Protein AF-A0A2J0MW39-F1 (afdb_monomer)

Nearest PDB structures (foldseek):
  8rja-assembly2_I  TM=2.236E-01  e=2.649E+00  Candidatus Methanoperedenaceae archaeon GB50
  6s6y-assembly2_O  TM=2.923E-01  e=9.385E+00  Methylorubrum extorquens PA1
  6n2b-assembly1_A  TM=2.398E-01  e=8.903E+00  Caldicellulosiruptor acetigenus I77R1B

Foldseek 3Di:
DDLAFDFPVVCQCVQVFHAEAEDEEEEECCPVQNQEHAQQLHEYEYAEEYEPPDEHEQFFADVVTFQFAEYEHAYEYHYAEAYYYDPDDDPDDLRRGHAYEYHYAWEYEAEQQYAEYEYEYEYVDDDADPVRDTHYENDEPPDQVRRAAHEYAAYGHTPDHHPDYDYFCADPVRDGPDPDDSYDHHHHCSCQSNNRGRCVSSNVNPPPPDPDDD

Sequence (214 aa):
RGTLGWVDKAGLLAGRYGEVNVFTGNSKSKTTLGQSFSLSGEVFHFTGNLEIDKAISLKKGTAGSKGSGTIIIDGDLFIDNNITYDGAVITGSVDQLASVAWLVKGTIYIDPSVSEVVGLFYSEDDTTDGDGKYGIRTGTTGDLETDVQLIVNGMFIAKKIYLERVWIDVDQFGEVQSDEPAEKIFFDGRAIANPPPGLSDISKGLPVMREIRP

Mean predicted aligned error: 6.22 Å

Structure (mmCIF, N/CA/C/O backbone):
data_AF-A0A2J0MW39-F1
#
_entry.id   AF-A0A2J0MW39-F1
#
loop_
_atom_site.group_PDB
_atom_site.id
_atom_site.type_symbol
_atom_site.label_atom_id
_atom_site.label_alt_id
_atom_site.label_comp_id
_atom_site.label_asym_id
_atom_site.label_entity_id
_atom_site.label_seq_id
_atom_site.pdbx_PDB_ins_code
_atom_site.Cartn_x
_atom_site.Cartn_y
_atom_site.Cartn_z
_atom_site.occupancy
_atom_site.B_iso_or_equiv
_atom_site.auth_seq_id
_atom_site.auth_comp_id
_atom_site.auth_asym_id
_atom_site.auth_atom_id
_atom_site.pdbx_PDB_model_num
ATOM 1 N N . ARG A 1 1 ? 4.121 -21.947 19.168 1.00 39.94 1 ARG A N 1
ATOM 2 C CA . ARG A 1 1 ? 3.121 -20.913 18.807 1.00 39.94 1 ARG A CA 1
ATOM 3 C C . ARG A 1 1 ? 3.846 -19.578 18.888 1.00 39.94 1 ARG A C 1
ATOM 5 O O . ARG A 1 1 ? 4.193 -19.186 19.992 1.00 39.94 1 ARG A O 1
ATOM 12 N N . GLY A 1 2 ? 4.243 -19.02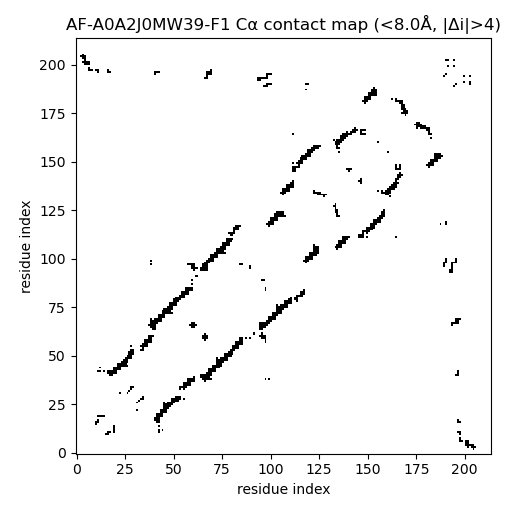4 17.741 1.00 39.84 2 GLY A N 1
ATOM 13 C CA . GLY A 1 2 ? 5.136 -17.863 17.669 1.00 39.84 2 GLY A CA 1
ATOM 14 C C . GLY A 1 2 ? 4.438 -16.580 18.110 1.00 39.84 2 GLY A C 1
ATOM 15 O O . GLY A 1 2 ? 3.291 -16.348 17.749 1.00 39.84 2 GLY A O 1
ATOM 16 N N . THR A 1 3 ? 5.140 -15.785 18.908 1.00 46.59 3 THR A N 1
ATOM 17 C CA . THR A 1 3 ? 4.767 -14.496 19.513 1.00 46.59 3 THR A CA 1
ATOM 18 C C . THR A 1 3 ? 4.752 -13.339 18.505 1.00 46.59 3 THR A C 1
ATOM 20 O O . THR A 1 3 ? 5.271 -12.264 18.784 1.00 46.59 3 THR A O 1
ATOM 23 N N . LEU A 1 4 ? 4.191 -13.558 17.318 1.00 51.09 4 LEU A N 1
ATOM 24 C CA . LEU A 1 4 ? 3.918 -12.491 16.356 1.00 51.09 4 LEU A CA 1
ATOM 25 C C . LEU A 1 4 ? 2.436 -12.130 16.480 1.00 51.09 4 LEU A C 1
ATOM 27 O O . LEU A 1 4 ? 1.593 -13.025 16.564 1.00 51.09 4 LEU A O 1
ATOM 31 N N . GLY A 1 5 ? 2.135 -10.833 16.583 1.00 59.88 5 GLY A N 1
ATOM 32 C CA . GLY A 1 5 ? 0.767 -10.334 16.724 1.00 59.88 5 GLY A CA 1
ATOM 33 C C . GLY A 1 5 ? -0.144 -10.912 15.639 1.00 59.88 5 GLY A C 1
ATOM 34 O O . GLY A 1 5 ? 0.242 -11.007 14.476 1.00 59.88 5 GLY A O 1
ATOM 35 N N . TRP A 1 6 ? -1.339 -11.339 16.035 1.00 69.25 6 TRP A N 1
ATOM 36 C CA . TRP A 1 6 ? -2.383 -11.782 15.113 1.00 69.25 6 TRP A CA 1
ATOM 37 C C . TRP A 1 6 ? -3.095 -10.540 14.559 1.00 69.25 6 TRP A C 1
ATOM 39 O O . TRP A 1 6 ? -3.199 -9.534 15.263 1.00 69.25 6 TRP A O 1
ATOM 49 N N . VAL A 1 7 ? -3.666 -10.625 13.355 1.00 79.69 7 VAL A N 1
ATOM 50 C CA . VAL A 1 7 ? -4.658 -9.652 12.860 1.00 79.69 7 VAL A CA 1
ATOM 51 C C . VAL A 1 7 ? -6.043 -10.306 12.885 1.00 79.69 7 VAL A C 1
ATOM 53 O O . VAL A 1 7 ? -6.242 -11.347 12.259 1.00 79.69 7 VAL A O 1
ATOM 56 N N . ASP A 1 8 ? -7.012 -9.718 13.606 1.00 83.81 8 ASP A N 1
ATOM 57 C CA . ASP A 1 8 ? -8.397 -10.227 13.657 1.00 83.81 8 ASP A CA 1
ATOM 58 C C . ASP A 1 8 ? -9.166 -9.782 12.409 1.00 83.81 8 ASP A C 1
ATOM 60 O O . ASP A 1 8 ? -10.030 -8.908 12.474 1.00 83.81 8 ASP A O 1
ATOM 64 N N . LYS A 1 9 ? -8.839 -10.361 11.247 1.00 84.81 9 LYS A N 1
ATOM 65 C CA . LYS A 1 9 ? -9.496 -10.025 9.971 1.00 84.81 9 LYS A CA 1
ATOM 66 C C . LYS A 1 9 ? -11.013 -10.227 10.041 1.00 84.81 9 LYS A C 1
ATOM 68 O O . LYS A 1 9 ? -11.766 -9.389 9.557 1.00 84.81 9 LYS A O 1
ATOM 73 N N . ALA A 1 10 ? -11.475 -11.290 10.702 1.00 86.25 10 ALA A N 1
ATOM 74 C CA . ALA A 1 10 ? -12.903 -11.533 10.900 1.00 86.25 10 ALA A CA 1
ATOM 75 C C . ALA A 1 10 ? -13.554 -10.434 11.758 1.00 86.25 10 ALA A C 1
ATOM 77 O O . ALA A 1 10 ? -14.639 -9.959 11.433 1.00 86.25 10 ALA A O 1
ATOM 78 N N . GLY A 1 11 ? -12.885 -9.997 12.828 1.00 87.06 11 GLY A N 1
ATOM 79 C CA . GLY A 1 11 ? -13.335 -8.873 13.645 1.00 87.06 11 GLY A CA 1
ATOM 80 C C . GLY A 1 11 ? -13.323 -7.533 12.908 1.00 87.06 11 GLY A C 1
ATOM 81 O O . GLY A 1 11 ? -14.238 -6.736 13.109 1.00 87.06 11 GLY A O 1
ATOM 82 N N . LEU A 1 12 ? -12.339 -7.299 12.035 1.00 89.62 12 LEU A N 1
ATOM 83 C CA . LEU A 1 12 ? -12.275 -6.122 11.165 1.00 89.62 12 LEU A CA 1
ATOM 84 C C . LEU A 1 12 ? -13.479 -6.053 10.228 1.00 89.62 12 LEU A C 1
ATOM 86 O O . LEU A 1 12 ? -14.182 -5.049 10.221 1.00 89.62 12 LEU A O 1
ATOM 90 N N . LEU A 1 13 ? -13.761 -7.143 9.513 1.00 90.25 13 LEU A N 1
ATOM 91 C CA . LEU A 1 13 ? -14.900 -7.223 8.595 1.00 90.25 13 LEU A CA 1
ATOM 92 C C . LEU A 1 13 ? -16.255 -7.192 9.322 1.00 90.25 13 LEU A C 1
ATOM 94 O O . LEU A 1 13 ? -17.251 -6.760 8.755 1.00 90.25 13 LEU A O 1
ATOM 98 N N . ALA A 1 14 ? -16.297 -7.611 10.590 1.00 90.31 14 ALA A N 1
ATOM 99 C CA . ALA A 1 14 ? -17.483 -7.525 11.439 1.00 90.31 14 ALA A CA 1
ATOM 100 C C . ALA A 1 14 ? -17.662 -6.153 12.127 1.00 90.31 14 ALA A C 1
ATOM 102 O O . ALA A 1 14 ? -18.567 -6.009 12.949 1.00 90.31 14 ALA A O 1
ATOM 103 N N . GLY A 1 15 ? -16.793 -5.171 11.855 1.00 89.44 15 GLY A N 1
ATOM 104 C CA . GLY A 1 15 ? -16.889 -3.816 12.410 1.00 89.44 15 GLY A CA 1
ATOM 105 C C . GLY A 1 15 ? -16.512 -3.687 13.887 1.00 89.44 15 GLY A C 1
ATOM 106 O O . GLY A 1 15 ? -16.864 -2.709 14.542 1.00 89.44 15 GLY A O 1
ATOM 107 N N . ARG A 1 16 ? -15.771 -4.651 14.453 1.00 89.50 16 ARG A N 1
ATOM 108 C CA . ARG A 1 16 ? -15.342 -4.593 15.867 1.00 89.50 16 ARG A CA 1
ATOM 109 C C . ARG A 1 16 ? -14.339 -3.475 16.155 1.00 89.50 16 ARG A C 1
ATOM 111 O O . ARG A 1 16 ? -14.156 -3.115 17.315 1.00 89.50 16 ARG A O 1
ATOM 118 N N . TYR A 1 17 ? -13.671 -2.965 15.121 1.00 88.44 17 TYR A N 1
ATOM 119 C CA . TYR A 1 17 ? -12.567 -2.009 15.242 1.00 88.44 17 TYR A CA 1
ATOM 120 C C . TYR A 1 17 ? -12.856 -0.638 14.616 1.00 88.44 17 TYR A C 1
ATOM 122 O O . TYR A 1 17 ? -12.026 0.258 14.744 1.00 88.44 17 TYR A O 1
ATOM 130 N N . GLY A 1 18 ? -14.015 -0.467 13.978 1.00 90.50 18 GLY A N 1
ATOM 131 C CA . GLY A 1 18 ? -14.418 0.741 13.261 1.00 90.50 18 GLY A CA 1
ATOM 132 C C . GLY A 1 18 ? -15.599 0.454 12.334 1.00 90.50 18 GLY A C 1
ATOM 133 O O . GLY A 1 18 ? -15.942 -0.710 12.114 1.00 90.50 18 GLY A O 1
ATOM 134 N N . GLU A 1 19 ? -16.220 1.505 11.803 1.00 94.38 19 GLU A N 1
ATOM 135 C CA . GLU A 1 19 ? -17.221 1.369 10.739 1.00 94.38 19 GLU A CA 1
ATOM 136 C C . GLU A 1 19 ? -16.578 0.760 9.485 1.00 94.38 19 GLU A C 1
ATOM 138 O O . GLU A 1 19 ? -15.415 1.043 9.187 1.00 94.38 19 GLU A O 1
ATOM 143 N N . VAL A 1 20 ? -17.312 -0.113 8.786 1.00 96.62 20 VAL A N 1
ATOM 144 C CA . VAL A 1 20 ? -16.811 -0.831 7.606 1.00 96.62 20 VAL A CA 1
ATOM 145 C C . VAL A 1 20 ? -17.503 -0.308 6.353 1.00 96.62 20 VAL A C 1
ATOM 147 O O . VAL A 1 20 ? -18.685 -0.566 6.134 1.00 96.62 20 VAL A O 1
ATOM 150 N N . ASN A 1 21 ? -16.743 0.371 5.501 1.00 96.50 21 ASN A N 1
ATOM 151 C CA . ASN A 1 21 ? -17.179 0.821 4.185 1.00 96.50 21 ASN A CA 1
ATOM 152 C C . ASN A 1 21 ? -16.838 -0.246 3.141 1.00 96.50 21 ASN A C 1
ATOM 154 O O . ASN A 1 21 ? -15.661 -0.507 2.894 1.00 96.50 21 ASN A O 1
ATOM 158 N N . VAL A 1 22 ? -17.849 -0.864 2.525 1.00 97.00 22 VAL A N 1
ATOM 159 C CA . VAL A 1 22 ? -17.649 -1.966 1.568 1.00 97.00 22 VAL A CA 1
ATOM 160 C C . VAL A 1 22 ? -17.797 -1.483 0.125 1.00 97.00 22 VAL A C 1
ATOM 162 O O . VAL A 1 22 ? -18.829 -0.934 -0.257 1.00 97.00 22 VAL A O 1
ATOM 165 N N . PHE A 1 23 ? -16.794 -1.774 -0.701 1.00 97.12 23 PHE A N 1
ATOM 166 C CA . PHE A 1 23 ? -16.768 -1.520 -2.139 1.00 97.12 23 PHE A CA 1
ATOM 167 C C . PHE A 1 23 ? -16.783 -2.853 -2.896 1.00 97.12 23 PHE A C 1
ATOM 169 O O . PHE A 1 23 ? -15.947 -3.741 -2.686 1.00 97.12 23 PHE A O 1
ATOM 176 N N . THR A 1 24 ? -17.783 -3.020 -3.764 1.00 96.56 24 THR A N 1
ATOM 177 C CA . THR A 1 24 ? -18.019 -4.292 -4.458 1.00 96.56 24 THR A CA 1
ATOM 178 C C . THR A 1 24 ? -17.322 -4.335 -5.815 1.00 96.56 24 THR A C 1
ATOM 180 O O . THR A 1 24 ? -17.506 -3.431 -6.626 1.00 96.56 24 THR A O 1
ATOM 183 N N . GLY A 1 25 ? -16.584 -5.414 -6.082 1.00 96.31 25 GLY A N 1
ATOM 184 C CA . GLY A 1 25 ? -15.864 -5.618 -7.339 1.00 96.31 25 GLY A CA 1
ATOM 185 C C . GLY A 1 25 ? -14.582 -4.789 -7.457 1.00 96.31 25 GLY A C 1
ATOM 186 O O . GLY A 1 25 ? -14.065 -4.255 -6.474 1.00 96.31 25 GLY A O 1
ATOM 187 N N . ASN A 1 26 ? -14.058 -4.708 -8.682 1.00 97.31 26 ASN A N 1
ATOM 188 C CA . ASN A 1 26 ? -12.838 -3.956 -8.968 1.00 97.31 26 ASN A CA 1
ATOM 189 C C . ASN A 1 26 ? -13.094 -2.453 -8.849 1.00 97.31 26 ASN A C 1
ATOM 191 O O . ASN A 1 26 ? -14.081 -1.938 -9.374 1.00 97.31 26 ASN A O 1
ATOM 195 N N . SER A 1 27 ? -12.188 -1.760 -8.170 1.00 97.38 27 SER A N 1
ATOM 196 C CA . SER A 1 27 ? -12.334 -0.357 -7.798 1.00 97.38 27 SER A CA 1
ATOM 197 C C . SER A 1 27 ? -11.127 0.468 -8.228 1.00 97.38 27 SER A C 1
ATOM 199 O O . SER A 1 27 ? -9.998 -0.014 -8.229 1.00 97.38 27 SER A O 1
ATOM 201 N N . LYS A 1 28 ? -11.375 1.740 -8.541 1.00 97.19 28 LYS A N 1
ATOM 202 C CA . LYS A 1 28 ? -10.348 2.744 -8.837 1.00 97.19 28 LYS A CA 1
ATOM 203 C C . LYS A 1 28 ? -10.404 3.859 -7.806 1.00 97.19 28 LYS A C 1
ATOM 205 O O . LYS A 1 28 ? -11.489 4.413 -7.571 1.00 97.19 28 LYS A O 1
ATOM 210 N N . SER A 1 29 ? -9.262 4.207 -7.219 1.00 94.88 29 SER A N 1
ATOM 211 C CA . SER A 1 29 ? -9.173 5.166 -6.118 1.00 94.88 29 SER A CA 1
ATOM 212 C C . SER A 1 29 ? -9.778 6.519 -6.466 1.00 94.88 29 SER A C 1
ATOM 214 O O . SER A 1 29 ? -10.472 7.101 -5.636 1.00 94.88 29 SER A O 1
ATOM 216 N N . LYS A 1 30 ? -9.625 6.994 -7.707 1.00 93.88 30 LYS A N 1
AT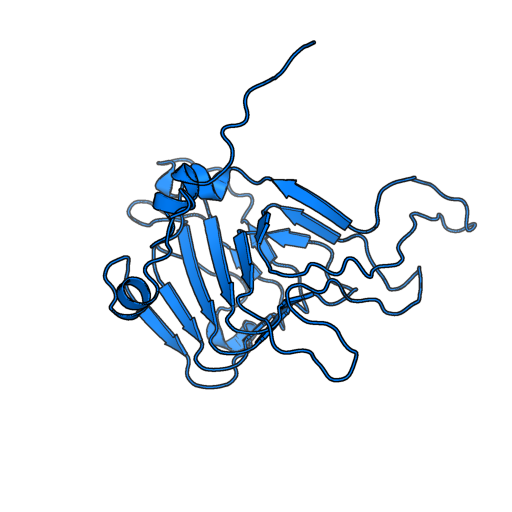OM 217 C CA . LYS A 1 30 ? -10.213 8.253 -8.177 1.00 93.88 30 LYS A CA 1
ATOM 218 C C . LYS A 1 30 ? -11.724 8.319 -7.963 1.00 93.88 30 LYS A C 1
ATOM 220 O O . LYS A 1 30 ? -12.249 9.392 -7.670 1.00 93.88 30 LYS A O 1
ATOM 225 N N . THR A 1 31 ? -12.413 7.195 -8.146 1.00 92.88 31 THR A N 1
ATOM 226 C CA . THR A 1 31 ? -13.877 7.109 -8.044 1.00 92.88 31 THR A CA 1
ATOM 227 C C . THR A 1 31 ? -14.370 6.733 -6.653 1.00 92.88 31 THR A C 1
ATOM 229 O O . THR A 1 31 ? -15.459 7.158 -6.280 1.00 92.88 31 THR A O 1
ATOM 232 N N . THR A 1 32 ? -13.593 5.963 -5.889 1.00 92.88 32 THR A N 1
ATOM 233 C CA . THR A 1 32 ? -14.022 5.424 -4.589 1.00 92.88 32 THR A CA 1
ATOM 234 C C . THR A 1 32 ? -13.470 6.197 -3.395 1.00 92.88 32 THR A C 1
ATOM 236 O O . THR A 1 32 ? -14.202 6.436 -2.442 1.00 92.88 32 THR A O 1
ATOM 239 N N . LEU A 1 33 ? -12.200 6.607 -3.446 1.00 92.12 33 LEU A N 1
ATOM 240 C CA . LEU A 1 33 ? -11.482 7.265 -2.345 1.00 92.12 33 LEU A CA 1
ATOM 241 C C . LEU A 1 33 ? -11.283 8.772 -2.583 1.00 92.12 33 LEU A C 1
ATOM 243 O O . LEU A 1 33 ? -11.234 9.560 -1.639 1.00 92.12 33 LEU A O 1
ATOM 247 N N . GLY A 1 34 ? -11.177 9.183 -3.850 1.00 91.38 34 GLY A N 1
ATOM 248 C CA . GLY A 1 34 ? -10.841 10.545 -4.255 1.00 91.38 34 GLY A CA 1
ATOM 249 C C . GLY A 1 34 ? -9.364 10.905 -4.034 1.00 91.38 34 GLY A C 1
ATOM 250 O O . GLY A 1 34 ? -8.542 10.090 -3.634 1.00 91.38 34 GLY A O 1
ATOM 251 N N . GLN A 1 35 ? -9.012 12.165 -4.317 1.00 88.06 35 GLN A N 1
ATOM 252 C CA . GLN A 1 35 ? -7.630 12.675 -4.192 1.00 88.06 35 GLN A CA 1
ATOM 253 C C . GLN A 1 35 ? -7.248 13.069 -2.756 1.00 88.06 35 GLN A C 1
ATOM 255 O O . GLN A 1 35 ? -6.073 13.176 -2.419 1.00 88.06 35 GLN A O 1
ATOM 260 N N . SER A 1 36 ? -8.240 13.358 -1.915 1.00 88.88 36 SER A N 1
ATOM 261 C CA . SER A 1 36 ? -8.065 13.741 -0.514 1.00 88.88 36 SER A CA 1
ATOM 262 C C . SER A 1 36 ? -8.956 12.851 0.323 1.00 88.88 36 SER A C 1
ATOM 264 O O . SER A 1 36 ? -10.172 13.023 0.319 1.00 88.88 36 SER A O 1
ATOM 266 N N . PHE A 1 37 ? -8.337 11.896 1.004 1.00 91.19 37 PHE A N 1
ATOM 267 C CA . PHE A 1 37 ? -9.045 10.790 1.622 1.00 91.19 37 PHE A CA 1
ATOM 268 C C . PHE A 1 37 ? -8.867 10.823 3.140 1.00 91.19 37 PHE A C 1
ATOM 270 O O . PHE A 1 37 ? -7.741 10.870 3.638 1.00 91.19 37 PHE A O 1
ATOM 277 N N . SER A 1 38 ? -9.981 10.845 3.873 1.00 92.94 38 SER A N 1
ATOM 278 C CA . SER A 1 38 ? -9.984 10.777 5.336 1.00 92.94 38 SER A CA 1
ATOM 279 C C . SER A 1 38 ? -10.210 9.343 5.777 1.00 92.94 38 SER A C 1
ATOM 281 O O . SER A 1 38 ? -11.152 8.702 5.325 1.00 92.94 38 SER A O 1
ATOM 283 N N . LEU A 1 39 ? -9.358 8.870 6.681 1.00 94.12 39 LEU A N 1
ATOM 284 C CA . LEU A 1 39 ? -9.412 7.505 7.195 1.00 94.12 39 LEU A CA 1
ATOM 285 C C . LEU A 1 39 ? -10.371 7.356 8.382 1.00 94.12 39 LEU A C 1
ATOM 287 O O . LEU A 1 39 ? -10.958 6.297 8.554 1.00 94.12 39 LEU A O 1
ATOM 291 N N . SER A 1 40 ? -10.523 8.405 9.197 1.00 93.75 40 SER A N 1
ATOM 292 C CA . SER A 1 40 ? -11.548 8.543 10.249 1.00 93.75 40 SER A CA 1
ATOM 293 C C . SER A 1 40 ? -11.644 7.411 11.292 1.00 93.75 40 SER A C 1
ATOM 295 O O . SER A 1 40 ? -12.591 7.366 12.072 1.00 93.75 40 SER A O 1
ATOM 297 N N . GLY A 1 41 ? -10.653 6.524 11.393 1.00 93.19 41 GLY A N 1
ATOM 298 C CA . GLY A 1 41 ? -10.705 5.328 12.242 1.00 93.19 41 GLY A CA 1
ATOM 299 C C . GLY A 1 41 ? -11.521 4.182 11.644 1.00 93.19 41 GLY A C 1
ATOM 300 O O . GLY A 1 41 ? -11.887 3.263 12.375 1.00 93.19 41 GLY A O 1
ATOM 301 N N . GLU A 1 42 ? -11.827 4.245 10.352 1.00 95.56 42 GLU A N 1
ATOM 302 C CA . GLU A 1 42 ? -12.701 3.316 9.643 1.00 95.56 42 GLU A CA 1
ATOM 303 C C . GLU A 1 42 ? -11.915 2.181 8.975 1.00 95.56 42 GLU A C 1
ATOM 305 O O . GLU A 1 42 ? -10.680 2.195 8.857 1.00 95.56 42 GLU A O 1
ATOM 310 N N . VAL A 1 43 ? -12.667 1.172 8.541 1.00 96.94 43 VAL A N 1
ATOM 311 C CA . VAL A 1 43 ? -12.191 0.051 7.739 1.00 96.94 43 VAL A CA 1
ATOM 312 C C . VAL A 1 43 ? -12.800 0.165 6.344 1.00 96.94 43 VAL A C 1
ATOM 314 O O . VAL A 1 43 ? -14.015 0.221 6.196 1.00 96.94 43 VAL A O 1
ATOM 317 N N . PHE A 1 44 ? -11.972 0.168 5.305 1.00 97.75 44 PHE A N 1
ATOM 318 C CA . PHE A 1 44 ? -12.420 0.210 3.912 1.00 97.75 44 PHE A CA 1
ATOM 319 C C . PHE A 1 44 ? -12.162 -1.150 3.280 1.00 97.75 44 PHE A C 1
ATOM 321 O O . PHE A 1 44 ? -11.014 -1.564 3.155 1.00 97.75 44 PHE A O 1
ATOM 328 N N . HIS A 1 45 ? -13.218 -1.866 2.910 1.00 98.06 45 HIS A N 1
ATOM 329 C CA . HIS A 1 45 ? -13.136 -3.227 2.390 1.00 98.06 45 HIS A CA 1
ATOM 330 C C . HIS A 1 45 ? -13.476 -3.267 0.902 1.00 98.06 45 HIS A C 1
ATOM 332 O O . HIS A 1 45 ? -14.607 -3.015 0.500 1.00 98.06 45 HIS A O 1
ATOM 338 N N . PHE A 1 46 ? -12.491 -3.621 0.088 1.00 98.25 46 PHE A N 1
ATOM 339 C CA . PHE A 1 46 ? -12.609 -3.855 -1.343 1.00 98.25 46 PHE A CA 1
ATOM 340 C C . PHE A 1 46 ? -12.687 -5.360 -1.600 1.00 98.25 46 PHE A C 1
ATOM 342 O O . PHE A 1 46 ? -11.756 -6.103 -1.298 1.00 98.25 46 PHE A O 1
ATOM 349 N N . THR A 1 47 ? -13.805 -5.818 -2.159 1.00 98.12 47 THR A N 1
ATOM 350 C CA . THR A 1 47 ? -14.037 -7.256 -2.430 1.00 98.12 47 THR A CA 1
ATOM 351 C C . THR A 1 47 ? -13.368 -7.761 -3.714 1.00 98.12 47 THR A C 1
ATOM 353 O O . THR A 1 47 ? -13.338 -8.965 -3.957 1.00 98.12 47 THR A O 1
ATOM 356 N N . GLY A 1 48 ? -12.857 -6.852 -4.548 1.00 97.94 48 GLY A N 1
ATOM 357 C CA . GLY A 1 48 ? -12.061 -7.152 -5.738 1.00 97.94 48 GLY A CA 1
ATOM 358 C C . GLY A 1 48 ? -10.714 -6.437 -5.699 1.00 97.94 48 GLY A C 1
ATOM 359 O O . GLY A 1 48 ? -10.208 -6.113 -4.625 1.00 97.94 48 GLY A O 1
ATOM 360 N N . ASN A 1 49 ? -10.153 -6.169 -6.876 1.00 98.50 49 ASN A N 1
ATOM 361 C CA . ASN A 1 49 ? -8.891 -5.442 -6.996 1.00 98.50 49 ASN A CA 1
ATOM 362 C C . ASN A 1 49 ? -9.085 -3.947 -6.708 1.00 98.50 49 ASN A C 1
ATOM 364 O O . ASN A 1 49 ? -10.145 -3.384 -7.004 1.00 98.50 49 ASN A O 1
ATOM 368 N N . LEU A 1 50 ? -8.043 -3.293 -6.197 1.00 98.62 50 LEU A N 1
ATOM 369 C CA . LEU A 1 50 ? -7.982 -1.838 -6.071 1.00 98.62 50 LEU A CA 1
ATOM 370 C C . LEU A 1 50 ? -6.826 -1.288 -6.906 1.00 98.62 50 LEU A C 1
ATOM 372 O O . LEU A 1 50 ? -5.690 -1.717 -6.749 1.00 98.62 50 LEU A O 1
ATOM 376 N N . GLU A 1 51 ? -7.117 -0.301 -7.745 1.00 98.62 51 GLU A N 1
ATOM 377 C CA . GLU A 1 51 ? -6.124 0.458 -8.506 1.00 98.62 51 GLU A CA 1
ATOM 378 C C . GLU A 1 51 ? -6.040 1.892 -7.968 1.00 98.62 51 GLU A C 1
ATOM 380 O O . GLU A 1 51 ? -7.053 2.592 -7.862 1.00 98.62 51 GLU A O 1
ATOM 385 N N . ILE A 1 52 ? -4.836 2.344 -7.625 1.00 98.38 52 ILE A N 1
ATOM 386 C CA . ILE A 1 52 ? -4.529 3.725 -7.251 1.00 98.38 52 ILE A CA 1
ATOM 387 C C . ILE A 1 52 ? -4.239 4.511 -8.537 1.00 98.38 52 ILE A C 1
ATOM 389 O O . ILE A 1 52 ? -3.109 4.886 -8.836 1.00 98.38 52 ILE A O 1
ATOM 393 N N . ASP A 1 53 ? -5.297 4.764 -9.307 1.00 97.75 53 ASP A N 1
ATOM 394 C CA . ASP A 1 53 ? -5.263 5.414 -10.629 1.00 97.75 53 ASP A CA 1
ATOM 395 C C . ASP A 1 53 ? -5.139 6.948 -10.559 1.00 97.75 53 ASP A C 1
ATOM 397 O O . ASP A 1 53 ? -5.148 7.664 -11.568 1.00 97.75 53 ASP A O 1
ATOM 401 N N . LYS A 1 54 ? -5.060 7.481 -9.340 1.00 97.06 54 LYS A N 1
ATOM 402 C CA . LYS A 1 54 ? -4.814 8.888 -9.060 1.00 97.06 54 LYS A CA 1
ATOM 403 C C . LYS A 1 54 ? -4.094 9.034 -7.729 1.00 97.06 54 LYS A C 1
ATOM 405 O O . LYS A 1 54 ? -4.413 8.324 -6.779 1.00 97.06 54 LYS A O 1
ATOM 410 N N . ALA A 1 55 ? -3.177 10.000 -7.658 1.00 97.19 55 ALA A N 1
ATOM 411 C CA . ALA A 1 55 ? -2.461 10.312 -6.427 1.00 97.19 55 ALA A CA 1
ATOM 412 C C . ALA A 1 55 ? -3.426 10.613 -5.268 1.00 97.19 55 ALA A C 1
ATOM 414 O O . ALA A 1 55 ? -4.378 11.388 -5.429 1.00 97.19 55 ALA A O 1
ATOM 415 N N . ILE A 1 56 ? -3.156 10.010 -4.110 1.00 96.88 56 ILE A N 1
ATOM 416 C CA . ILE A 1 56 ? -3.975 10.135 -2.901 1.00 96.88 56 ILE A CA 1
ATOM 417 C C . ILE A 1 56 ? -3.168 10.841 -1.819 1.00 96.88 56 ILE A C 1
ATOM 419 O O . ILE A 1 56 ? -2.056 10.434 -1.494 1.00 96.88 56 ILE A O 1
ATOM 423 N N . SER A 1 57 ? -3.771 11.859 -1.208 1.00 96.38 57 SER A N 1
ATOM 424 C CA . SER A 1 57 ? -3.290 12.465 0.032 1.00 96.38 57 SER A CA 1
ATOM 425 C C . SER A 1 57 ? -4.181 12.030 1.198 1.00 96.38 57 SER A C 1
ATOM 427 O O . SER A 1 57 ? -5.359 12.399 1.272 1.00 96.38 57 SER A O 1
ATOM 429 N N . LEU A 1 58 ? -3.613 11.239 2.107 1.00 95.75 58 LEU A N 1
ATOM 430 C CA . LEU A 1 58 ? -4.258 10.745 3.319 1.00 95.75 58 LEU A CA 1
ATOM 431 C C . LEU A 1 58 ? -4.302 11.848 4.371 1.00 95.75 58 LEU A C 1
ATOM 433 O O . LEU A 1 58 ? -3.269 12.340 4.839 1.00 95.75 58 LEU A O 1
ATOM 437 N N . LYS A 1 59 ? -5.514 12.245 4.746 1.00 94.19 59 LYS A N 1
ATOM 438 C CA . LYS A 1 59 ? -5.744 13.351 5.668 1.00 94.19 59 LYS A CA 1
ATOM 439 C C . LYS A 1 59 ? -5.514 12.932 7.112 1.00 94.19 59 LYS A C 1
ATOM 441 O O . LYS A 1 59 ? -5.874 11.837 7.539 1.00 94.19 59 LYS A O 1
ATOM 446 N N . LYS A 1 60 ? -4.946 13.860 7.882 1.00 91.06 60 LYS A N 1
ATOM 447 C CA . LYS A 1 60 ? -4.986 13.795 9.342 1.00 91.06 60 LYS A CA 1
ATOM 448 C C . LYS A 1 60 ? -6.433 13.857 9.838 1.00 91.06 60 LYS A C 1
ATOM 450 O O . LYS A 1 60 ? -7.306 14.419 9.176 1.00 91.06 60 LYS A O 1
ATOM 455 N N . GLY A 1 61 ? -6.654 13.347 11.041 1.00 89.00 61 GLY A N 1
ATOM 456 C CA . GLY A 1 61 ? -7.897 13.544 11.769 1.00 89.00 61 GLY A CA 1
ATOM 457 C C . GLY A 1 61 ? -8.119 15.011 12.145 1.00 89.00 61 GLY A C 1
ATOM 458 O O . GLY A 1 61 ? -7.192 15.825 12.209 1.00 89.00 61 GLY A O 1
ATOM 459 N N . THR A 1 62 ? -9.373 15.350 12.410 1.00 87.38 62 THR A N 1
ATOM 460 C CA . THR A 1 62 ? -9.805 16.647 12.943 1.00 87.38 62 THR A CA 1
ATOM 461 C C . THR A 1 62 ? -10.274 16.488 14.391 1.00 87.38 62 THR A C 1
ATOM 463 O O . THR A 1 62 ? -10.164 15.412 14.982 1.00 87.38 62 THR A O 1
ATOM 466 N N . ALA A 1 63 ? -10.748 17.562 15.029 1.00 84.12 63 ALA A N 1
ATOM 467 C CA . ALA A 1 63 ? -11.279 17.472 16.388 1.00 84.12 63 ALA A CA 1
ATOM 468 C C . ALA A 1 63 ? -12.420 16.438 16.452 1.00 84.12 63 ALA A C 1
ATOM 470 O O . ALA A 1 63 ? -13.444 16.606 15.796 1.00 84.12 63 ALA A O 1
ATOM 471 N N . GLY A 1 64 ? -12.222 15.369 17.230 1.00 82.19 64 GLY A N 1
ATOM 472 C CA . GLY A 1 64 ? -13.180 14.267 17.357 1.00 82.19 64 GLY A CA 1
ATOM 473 C C . GLY A 1 64 ? -13.092 13.182 16.275 1.00 82.19 64 GLY A C 1
ATOM 474 O O . GLY A 1 64 ? -13.888 12.252 16.324 1.00 82.19 64 GLY A O 1
ATOM 475 N N . SER A 1 65 ? -12.138 13.260 15.340 1.00 89.06 65 SER A N 1
ATOM 476 C CA . SER A 1 65 ? -11.911 12.237 14.311 1.00 89.06 65 SER A CA 1
ATOM 477 C C . SER A 1 65 ? -10.487 11.700 14.365 1.00 89.06 65 SER A C 1
ATOM 479 O O . SER A 1 65 ? -9.525 12.459 14.497 1.00 89.06 65 SER A O 1
ATOM 481 N N . LYS A 1 66 ? -10.347 10.388 14.176 1.00 91.75 66 LYS A N 1
ATOM 482 C CA . LYS A 1 66 ? -9.038 9.744 14.049 1.00 91.75 66 LYS A CA 1
ATOM 483 C C . LYS A 1 66 ? -8.441 10.005 12.666 1.00 91.75 66 LYS A C 1
ATOM 485 O O . LYS A 1 66 ? -9.164 10.204 11.694 1.00 91.75 66 LYS A O 1
ATOM 490 N N . GLY A 1 67 ? -7.116 10.012 12.587 1.00 93.31 67 GLY A N 1
ATOM 491 C CA . GLY A 1 67 ? -6.357 10.012 11.335 1.00 93.31 67 GLY A CA 1
ATOM 492 C C . GLY A 1 67 ? -5.959 8.613 10.869 1.00 93.31 67 GLY A C 1
ATOM 493 O O . GLY A 1 67 ? -5.396 8.474 9.789 1.00 93.31 67 GLY A O 1
ATOM 494 N N . SER A 1 68 ? -6.210 7.574 11.665 1.00 94.69 68 SER A N 1
ATOM 495 C CA . SER A 1 68 ? -5.840 6.205 11.312 1.00 94.69 68 SER A CA 1
ATOM 496 C C . SER A 1 68 ? -6.944 5.476 10.550 1.00 94.69 68 SER A C 1
ATOM 498 O O . SER A 1 68 ? -8.109 5.833 10.676 1.00 94.69 68 SER A O 1
ATOM 500 N N . GLY A 1 69 ? -6.609 4.455 9.762 1.00 96.00 69 GLY A N 1
ATOM 501 C CA . GLY A 1 69 ? -7.596 3.605 9.087 1.00 96.00 69 GLY A CA 1
ATOM 502 C C . GLY A 1 69 ? -6.974 2.377 8.441 1.00 96.00 69 GLY A C 1
ATOM 503 O O . GLY A 1 69 ? -5.769 2.337 8.188 1.00 96.00 69 GLY A O 1
ATOM 504 N N . THR A 1 70 ? -7.805 1.372 8.186 1.00 97.06 70 THR A N 1
ATOM 505 C CA . THR A 1 70 ? -7.363 0.091 7.622 1.00 97.06 70 THR A CA 1
ATOM 506 C C . THR A 1 70 ? -8.083 -0.165 6.310 1.00 97.06 70 THR A C 1
ATOM 508 O O . THR A 1 70 ? -9.306 -0.123 6.246 1.00 97.06 70 THR A O 1
ATOM 511 N N . ILE A 1 71 ? -7.328 -0.451 5.259 1.00 97.81 71 ILE A N 1
ATOM 512 C CA . ILE A 1 71 ? -7.837 -0.785 3.934 1.00 97.81 71 ILE A CA 1
ATOM 513 C C . ILE A 1 71 ? -7.603 -2.277 3.717 1.00 97.81 71 ILE A C 1
ATOM 515 O O . ILE A 1 71 ? -6.480 -2.753 3.843 1.00 97.81 71 ILE A O 1
ATOM 519 N N . ILE A 1 72 ? -8.666 -3.019 3.425 1.00 97.88 72 ILE A N 1
ATOM 520 C CA . ILE A 1 72 ? -8.655 -4.462 3.186 1.00 97.88 72 ILE A CA 1
ATOM 521 C C . ILE A 1 72 ? -9.034 -4.701 1.733 1.00 97.88 72 ILE A C 1
ATOM 523 O O . ILE A 1 72 ? -10.053 -4.187 1.280 1.00 97.88 72 ILE A O 1
ATOM 527 N N . ILE A 1 73 ? -8.237 -5.483 1.014 1.00 98.50 73 ILE A N 1
ATOM 528 C CA . ILE A 1 73 ? -8.430 -5.771 -0.407 1.00 98.50 73 ILE A CA 1
ATOM 529 C C . ILE A 1 73 ? -8.407 -7.290 -0.581 1.00 98.50 73 ILE A C 1
ATOM 531 O O . ILE A 1 73 ? -7.412 -7.938 -0.260 1.00 98.50 73 ILE A O 1
ATOM 535 N N . ASP A 1 74 ? -9.510 -7.870 -1.054 1.00 98.06 74 ASP A N 1
ATOM 536 C CA . ASP A 1 74 ? -9.628 -9.319 -1.279 1.00 98.06 74 ASP A CA 1
ATOM 537 C C . ASP A 1 74 ? -9.004 -9.780 -2.606 1.00 98.06 74 ASP A C 1
ATOM 539 O O . ASP A 1 74 ? -8.846 -10.984 -2.816 1.00 98.06 74 ASP A O 1
ATOM 543 N N . GLY A 1 75 ? -8.651 -8.841 -3.484 1.00 97.94 75 GLY A N 1
ATOM 544 C CA . GLY A 1 75 ? -7.866 -9.072 -4.694 1.00 97.94 75 GLY A CA 1
ATOM 545 C C . GLY A 1 75 ? -6.452 -8.493 -4.606 1.00 97.94 75 GLY A C 1
ATOM 546 O O . GLY A 1 75 ? -5.845 -8.454 -3.532 1.00 97.94 75 GLY A O 1
ATOM 547 N N . ASP A 1 76 ? -5.965 -8.022 -5.750 1.00 98.56 76 ASP A N 1
ATOM 548 C CA . ASP A 1 76 ? -4.669 -7.361 -5.903 1.00 98.56 76 ASP A CA 1
ATOM 549 C C . ASP A 1 76 ? -4.768 -5.844 -5.685 1.00 98.56 76 ASP A C 1
ATOM 551 O O . ASP A 1 76 ? -5.815 -5.222 -5.912 1.00 98.56 76 ASP A O 1
ATOM 555 N N . LEU A 1 77 ? -3.650 -5.243 -5.278 1.00 98.69 77 LEU A N 1
ATOM 556 C CA . LEU A 1 77 ? -3.477 -3.795 -5.185 1.00 98.69 77 LEU A CA 1
ATOM 557 C C . LEU A 1 77 ? -2.505 -3.329 -6.271 1.00 98.69 77 LEU A C 1
ATOM 559 O O . LEU A 1 77 ? -1.346 -3.732 -6.268 1.00 98.69 77 LEU A O 1
ATOM 563 N N . PHE A 1 78 ? -2.961 -2.441 -7.148 1.00 98.62 78 PHE A N 1
ATOM 564 C CA . PHE A 1 78 ? -2.143 -1.771 -8.159 1.00 98.62 78 PHE A CA 1
ATOM 565 C C . PHE A 1 78 ? -1.918 -0.326 -7.729 1.00 98.62 78 PHE A C 1
ATOM 567 O O . PHE A 1 78 ? -2.878 0.418 -7.534 1.00 98.62 78 PHE A O 1
ATOM 574 N N . ILE A 1 79 ? -0.669 0.072 -7.518 1.00 98.62 79 ILE A N 1
ATOM 575 C CA . ILE A 1 79 ? -0.293 1.423 -7.115 1.00 98.62 79 ILE A CA 1
ATOM 576 C C . ILE A 1 79 ? 0.353 2.108 -8.311 1.00 98.62 79 ILE A C 1
ATOM 578 O O . ILE A 1 79 ? 1.558 1.996 -8.504 1.00 98.62 79 ILE A O 1
ATOM 582 N N . ASP A 1 80 ? -0.458 2.835 -9.078 1.00 98.31 80 ASP A N 1
ATOM 583 C CA . ASP A 1 80 ? -0.015 3.515 -10.305 1.00 98.31 80 ASP A CA 1
ATOM 584 C C . ASP A 1 80 ? 0.296 5.000 -10.062 1.00 98.31 80 ASP A C 1
ATOM 586 O O . ASP A 1 80 ? 0.749 5.721 -10.947 1.00 98.31 80 ASP A O 1
ATOM 590 N N . ASN A 1 81 ? -0.004 5.503 -8.862 1.00 98.31 81 ASN A N 1
ATOM 591 C CA . ASN A 1 81 ? 0.236 6.881 -8.459 1.00 98.31 81 ASN A CA 1
ATOM 592 C C . ASN A 1 81 ? 0.655 6.962 -6.989 1.00 98.31 81 ASN A C 1
ATOM 594 O O . ASN A 1 81 ? 0.310 6.105 -6.174 1.00 98.31 81 ASN A O 1
ATOM 598 N N . ASN A 1 82 ? 1.322 8.064 -6.642 1.00 98.31 82 ASN A N 1
ATOM 599 C CA . ASN A 1 82 ? 1.813 8.303 -5.289 1.00 98.31 82 ASN A CA 1
ATOM 600 C C . ASN A 1 82 ? 0.704 8.296 -4.228 1.00 98.31 82 ASN A C 1
ATOM 602 O O . ASN A 1 82 ? -0.398 8.820 -4.425 1.00 98.31 82 ASN A O 1
ATOM 606 N N . ILE A 1 83 ? 1.057 7.782 -3.055 1.00 98.25 83 ILE A N 1
ATOM 607 C CA . ILE A 1 83 ? 0.232 7.814 -1.849 1.00 98.25 83 ILE A CA 1
ATOM 608 C C . ILE A 1 83 ? 1.028 8.576 -0.801 1.00 98.25 83 ILE A C 1
ATOM 610 O O . ILE A 1 83 ? 2.115 8.141 -0.441 1.00 98.25 83 ILE A O 1
ATOM 614 N N . THR A 1 84 ? 0.495 9.685 -0.295 1.00 97.44 84 THR A N 1
ATOM 615 C CA . THR A 1 84 ? 1.200 10.550 0.662 1.00 97.44 84 THR A CA 1
ATOM 616 C C . THR A 1 84 ? 0.360 10.827 1.898 1.00 97.44 84 THR A C 1
ATOM 618 O O . THR A 1 84 ? -0.871 10.790 1.858 1.00 97.44 84 THR A O 1
ATOM 621 N N . TYR A 1 85 ? 1.011 11.130 3.022 1.00 94.94 85 TYR A N 1
ATOM 622 C CA . TYR A 1 85 ? 0.327 11.748 4.155 1.00 94.94 85 TYR A CA 1
ATOM 623 C C . TYR A 1 85 ? 0.239 13.255 3.935 1.00 94.94 85 TYR A C 1
ATOM 625 O O . TYR A 1 85 ? 1.187 13.880 3.465 1.00 94.94 85 TYR A O 1
ATOM 633 N N . ASP A 1 86 ? -0.881 13.861 4.319 1.00 89.69 86 ASP A N 1
ATOM 634 C CA . ASP A 1 86 ? -0.978 15.317 4.375 1.00 89.69 86 ASP A CA 1
ATOM 635 C C . ASP A 1 86 ? 0.076 15.878 5.351 1.00 89.69 86 ASP A C 1
ATOM 637 O O . ASP A 1 86 ? 0.174 15.440 6.502 1.00 89.69 86 ASP A O 1
ATOM 641 N N . GLY A 1 87 ? 0.870 16.847 4.887 1.00 80.88 87 GLY A N 1
ATOM 642 C CA . GLY A 1 87 ? 1.943 17.493 5.649 1.00 80.88 87 GLY A CA 1
ATOM 643 C C . GLY A 1 87 ? 1.457 18.494 6.704 1.00 80.88 87 GLY A C 1
ATOM 644 O O . GLY A 1 87 ? 2.271 19.131 7.372 1.00 80.88 87 GLY A O 1
ATOM 645 N N . ALA A 1 88 ? 0.144 18.672 6.862 1.00 81.19 88 ALA A N 1
ATOM 646 C CA . ALA A 1 88 ? -0.420 19.583 7.848 1.00 81.19 88 ALA A CA 1
ATOM 647 C C . ALA A 1 88 ? -0.020 19.216 9.293 1.00 81.19 88 ALA A C 1
ATOM 649 O O . ALA A 1 88 ? -0.197 18.085 9.746 1.00 81.19 88 ALA A O 1
ATOM 650 N N . VAL A 1 89 ? 0.428 20.216 10.060 1.00 80.25 89 VAL A N 1
ATOM 651 C CA . VAL A 1 89 ? 0.817 20.066 11.474 1.00 80.25 89 VAL A CA 1
ATOM 652 C C . VAL A 1 89 ? -0.337 19.488 12.298 1.00 80.25 89 VAL A C 1
ATOM 654 O O . VAL A 1 89 ? -1.474 19.960 12.204 1.00 80.25 89 VAL A O 1
ATOM 657 N N . ILE A 1 90 ? -0.056 18.484 13.130 1.00 81.19 90 ILE A N 1
ATOM 658 C CA . ILE A 1 90 ? -1.006 17.977 14.126 1.00 81.19 90 ILE A CA 1
ATOM 659 C C . ILE A 1 90 ? -1.078 18.991 15.271 1.00 81.19 90 ILE A C 1
ATOM 661 O O . ILE A 1 90 ? -0.082 19.246 15.939 1.00 81.19 90 ILE A O 1
ATOM 665 N N . THR A 1 91 ? -2.248 19.589 15.481 1.00 76.44 91 THR A N 1
ATOM 666 C CA . THR A 1 91 ? -2.477 20.601 16.530 1.00 76.44 91 THR A CA 1
ATOM 667 C C . THR A 1 91 ? -3.310 20.074 17.698 1.00 76.44 91 THR A C 1
ATOM 669 O O . THR A 1 91 ? -3.485 20.786 18.683 1.00 76.44 91 THR A O 1
ATOM 672 N N . GLY A 1 92 ? -3.849 18.857 17.583 1.00 79.56 92 GLY A N 1
ATOM 673 C CA . GLY A 1 92 ? -4.615 18.178 18.624 1.00 79.56 92 GLY A CA 1
ATOM 674 C C . GLY A 1 92 ? -3.887 16.945 19.156 1.00 79.56 92 GLY A C 1
ATOM 675 O O . GLY A 1 92 ? -2.706 16.996 19.490 1.00 79.56 92 GLY A O 1
ATOM 676 N N . SER A 1 93 ? -4.612 15.838 19.273 1.00 86.88 93 SER A N 1
ATOM 677 C CA . SER A 1 93 ? -4.137 14.578 19.845 1.00 86.88 93 SER A CA 1
ATOM 678 C C . SER A 1 93 ? -3.420 13.685 18.824 1.00 86.88 93 SER A C 1
ATOM 680 O O . SER A 1 93 ? -3.594 13.810 17.614 1.00 86.88 93 SER A O 1
ATOM 682 N N . VAL A 1 94 ? -2.595 12.756 19.323 1.00 88.12 94 VAL A N 1
ATOM 683 C CA . VAL A 1 94 ? -1.807 11.818 18.496 1.00 88.12 94 VAL A CA 1
ATOM 684 C C . VAL A 1 94 ? -2.694 10.911 17.635 1.00 88.12 94 VAL A C 1
ATOM 686 O O . VAL A 1 94 ? -2.286 10.507 16.552 1.00 88.12 94 VAL A O 1
ATOM 689 N N . ASP A 1 95 ? -3.928 10.642 18.055 1.00 89.31 95 ASP A N 1
ATOM 690 C CA . ASP A 1 95 ? -4.910 9.874 17.281 1.00 89.31 95 ASP A CA 1
ATOM 691 C C . ASP A 1 95 ? -5.367 10.579 15.990 1.00 89.31 95 ASP A C 1
ATOM 693 O O . ASP A 1 95 ? -5.937 9.932 15.111 1.00 89.31 95 ASP A O 1
ATOM 697 N N . GLN A 1 96 ? -5.074 11.873 15.827 1.00 92.69 96 GLN A N 1
ATOM 698 C CA . GLN A 1 96 ? -5.273 12.615 14.580 1.00 92.69 96 GLN A CA 1
ATOM 699 C C . GLN A 1 96 ? -4.152 12.371 13.567 1.00 92.69 96 GLN A C 1
ATOM 701 O O . GLN A 1 96 ? -4.290 12.742 12.403 1.00 92.69 96 GLN A O 1
ATOM 706 N N . LEU A 1 97 ? -3.033 11.770 13.969 1.00 92.25 97 LEU A N 1
ATOM 707 C CA . LEU A 1 97 ? -1.914 11.500 13.075 1.00 92.25 97 LEU A CA 1
ATOM 708 C C . LEU A 1 97 ? -2.343 10.537 11.968 1.00 92.25 97 LEU A C 1
ATOM 710 O O . LEU A 1 97 ? -2.830 9.449 12.259 1.00 92.25 97 LEU A O 1
ATOM 714 N N . ALA A 1 98 ? -2.179 10.925 10.703 1.00 94.31 98 ALA A N 1
ATOM 715 C CA . ALA A 1 98 ? -2.570 10.062 9.594 1.00 94.31 98 ALA A CA 1
ATOM 716 C C . ALA A 1 98 ? -1.768 8.749 9.633 1.00 94.31 98 ALA A C 1
ATOM 718 O O . ALA A 1 98 ? -0.541 8.809 9.686 1.00 94.31 98 ALA A O 1
ATOM 719 N N . SER A 1 99 ? -2.435 7.592 9.635 1.00 94.62 99 SER A N 1
ATOM 720 C CA . SER A 1 99 ? -1.773 6.279 9.631 1.00 94.62 99 SER A CA 1
ATOM 721 C C . SER A 1 99 ? -2.629 5.231 8.929 1.00 94.62 99 SER A C 1
ATOM 723 O O . SER A 1 99 ? -3.763 4.986 9.331 1.00 94.62 99 SER A O 1
ATOM 725 N N . VAL A 1 100 ? -2.095 4.594 7.889 1.00 96.50 100 VAL A N 1
ATOM 726 C CA . VAL A 1 100 ? -2.842 3.597 7.113 1.00 96.50 100 VAL A CA 1
ATOM 727 C C . VAL A 1 100 ? -2.177 2.228 7.145 1.00 96.50 100 VAL A C 1
ATOM 729 O O . VAL A 1 100 ? -0.948 2.118 7.104 1.00 96.50 100 VAL A O 1
ATOM 732 N N . ALA A 1 101 ? -3.005 1.187 7.187 1.00 96.38 101 ALA A N 1
ATOM 733 C CA . ALA A 1 101 ? -2.606 -0.176 6.867 1.00 96.38 101 ALA A CA 1
ATOM 734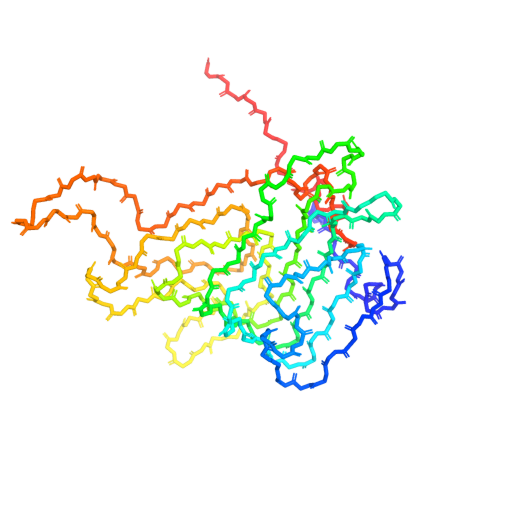 C C . ALA A 1 101 ? -3.355 -0.675 5.629 1.00 96.38 101 ALA A C 1
ATOM 736 O O . ALA A 1 101 ? -4.569 -0.520 5.542 1.00 96.38 101 ALA A O 1
ATOM 737 N N . TRP A 1 102 ? -2.630 -1.308 4.716 1.00 97.69 102 TRP A N 1
ATOM 738 C CA . TRP A 1 102 ? -3.121 -1.958 3.509 1.00 97.69 102 TRP A CA 1
ATOM 739 C C . TRP A 1 102 ? -2.973 -3.466 3.695 1.00 97.69 102 TRP A C 1
ATOM 741 O O . TRP A 1 102 ? -1.859 -3.985 3.702 1.00 97.69 102 TRP A O 1
ATOM 751 N N . LEU A 1 103 ? -4.087 -4.163 3.898 1.00 97.12 103 LEU A N 1
ATOM 752 C CA . LEU A 1 103 ? -4.150 -5.613 4.051 1.00 97.12 103 LEU A CA 1
ATOM 753 C C . LEU A 1 103 ? -4.659 -6.215 2.742 1.00 97.12 103 LEU A C 1
ATOM 755 O O . LEU A 1 103 ? -5.854 -6.165 2.452 1.00 97.12 103 LEU A O 1
ATOM 759 N N . VAL A 1 104 ? -3.748 -6.760 1.948 1.00 98.12 104 VAL A N 1
ATOM 760 C CA . VAL A 1 104 ? -4.014 -7.228 0.586 1.00 98.12 104 VAL A CA 1
ATOM 761 C C . VAL A 1 104 ? -3.947 -8.746 0.567 1.00 98.12 104 VAL A C 1
ATOM 763 O O . VAL A 1 104 ? -2.966 -9.339 1.014 1.00 98.12 104 VAL A O 1
ATOM 766 N N . LYS A 1 105 ? -5.009 -9.392 0.085 1.00 97.00 105 LYS A N 1
ATOM 767 C CA . LYS A 1 105 ? -5.035 -10.848 -0.059 1.00 97.00 105 LYS A CA 1
ATOM 768 C C . LYS A 1 105 ? -4.125 -11.309 -1.202 1.00 97.00 105 LYS A C 1
ATOM 770 O O . LYS A 1 105 ? -3.499 -12.357 -1.078 1.00 97.00 105 LYS A O 1
ATOM 775 N N . GLY A 1 106 ? -4.087 -10.537 -2.285 1.00 97.50 106 GLY A N 1
ATOM 776 C CA . GLY A 1 106 ? -3.262 -10.778 -3.463 1.00 97.50 106 GLY A CA 1
ATOM 777 C C . GLY A 1 106 ? -1.950 -9.995 -3.469 1.00 97.50 106 GLY A C 1
ATOM 778 O O . GLY A 1 106 ? -1.454 -9.536 -2.428 1.00 97.50 106 GLY A O 1
ATOM 779 N N . THR A 1 107 ? -1.374 -9.867 -4.660 1.00 98.31 107 THR A N 1
ATOM 780 C CA . THR A 1 107 ? -0.100 -9.181 -4.870 1.00 98.31 107 THR A CA 1
ATOM 781 C C . THR A 1 107 ? -0.285 -7.662 -4.840 1.00 98.31 107 THR A C 1
ATOM 783 O O . THR A 1 107 ? -1.310 -7.111 -5.250 1.00 98.31 107 THR A O 1
ATOM 786 N N . ILE A 1 108 ? 0.728 -6.974 -4.315 1.00 98.69 108 ILE A N 1
ATOM 787 C CA . ILE A 1 108 ? 0.849 -5.519 -4.354 1.00 98.69 108 ILE A CA 1
ATOM 788 C C . ILE A 1 108 ? 1.844 -5.168 -5.450 1.00 98.69 108 ILE A C 1
ATOM 790 O O . ILE A 1 108 ? 3.041 -5.431 -5.320 1.00 98.69 108 ILE A O 1
ATOM 794 N N . TYR A 1 109 ? 1.332 -4.559 -6.508 1.00 98.44 109 TYR A N 1
ATOM 795 C CA . TYR A 1 109 ? 2.096 -4.041 -7.629 1.00 98.44 109 TYR A CA 1
ATOM 796 C C . TYR A 1 109 ? 2.293 -2.544 -7.430 1.00 98.44 109 TYR A C 1
ATOM 798 O O . TYR A 1 109 ? 1.322 -1.811 -7.266 1.00 98.44 109 TYR A O 1
ATOM 806 N N . ILE A 1 110 ? 3.537 -2.085 -7.434 1.00 98.38 110 ILE A N 1
ATOM 807 C CA . ILE A 1 110 ? 3.873 -0.663 -7.430 1.00 98.38 110 ILE A CA 1
ATOM 808 C C . ILE A 1 110 ? 4.451 -0.350 -8.799 1.00 98.38 110 ILE A C 1
ATOM 810 O O . ILE A 1 110 ? 5.446 -0.950 -9.194 1.00 98.38 110 ILE A O 1
ATOM 814 N N . ASP A 1 111 ? 3.809 0.553 -9.530 1.00 97.56 111 ASP A N 1
ATOM 815 C CA . ASP A 1 111 ? 4.247 0.935 -10.865 1.00 97.56 111 ASP A CA 1
ATOM 816 C C . ASP A 1 111 ? 5.616 1.639 -10.802 1.00 97.56 111 ASP A C 1
ATOM 818 O O . ASP A 1 111 ? 5.849 2.409 -9.863 1.00 97.56 111 ASP A O 1
ATOM 822 N N . PRO A 1 112 ? 6.532 1.422 -11.765 1.00 96.38 112 PRO A N 1
ATOM 823 C CA . PRO A 1 112 ? 7.870 2.014 -11.745 1.00 96.38 112 PRO A CA 1
ATOM 824 C C . PRO A 1 112 ? 7.901 3.545 -11.740 1.00 96.38 112 PRO A C 1
ATOM 826 O O . PRO A 1 112 ? 8.908 4.108 -11.322 1.00 96.38 112 PRO A O 1
ATOM 829 N N . SER A 1 113 ? 6.817 4.213 -12.158 1.00 95.00 113 SER A N 1
ATOM 830 C CA . SER A 1 113 ? 6.689 5.677 -12.158 1.00 95.00 113 SER A CA 1
ATOM 831 C C . SER A 1 113 ? 6.294 6.277 -10.800 1.00 95.00 113 SER A C 1
ATOM 833 O O . SER A 1 113 ? 6.375 7.493 -10.606 1.00 95.00 113 SER A O 1
ATOM 835 N N . VAL A 1 114 ? 5.887 5.451 -9.832 1.00 97.44 114 VAL A N 1
ATOM 836 C CA . VAL A 1 114 ? 5.523 5.909 -8.483 1.00 97.44 114 VAL A CA 1
ATOM 837 C C . VAL A 1 114 ? 6.774 6.255 -7.696 1.00 97.44 114 VAL A C 1
ATOM 839 O O . VAL A 1 114 ? 7.610 5.388 -7.467 1.00 97.44 114 VAL A O 1
ATOM 842 N N . SER A 1 115 ? 6.893 7.492 -7.224 1.00 97.19 115 SER A N 1
ATOM 843 C CA . SER A 1 115 ? 8.061 7.937 -6.455 1.00 97.19 115 SER A CA 1
ATOM 844 C C . SER A 1 115 ? 7.869 7.874 -4.943 1.00 97.19 115 SER A C 1
ATOM 846 O O . SER A 1 115 ? 8.848 7.825 -4.202 1.00 97.19 115 SER A O 1
ATOM 848 N N . GLU A 1 116 ? 6.624 7.847 -4.458 1.00 97.81 116 GLU A N 1
ATOM 849 C CA . GLU A 1 116 ? 6.349 7.821 -3.021 1.00 97.81 116 GLU A CA 1
ATOM 850 C C . GLU A 1 116 ? 5.095 7.020 -2.668 1.00 97.81 116 GLU A C 1
ATOM 852 O O . GLU A 1 116 ? 4.015 7.236 -3.226 1.00 97.81 116 GLU A O 1
ATOM 857 N N . VAL A 1 117 ? 5.224 6.144 -1.671 1.00 98.25 117 VAL A N 1
ATOM 858 C CA . VAL A 1 117 ? 4.096 5.470 -1.022 1.00 98.25 117 VAL A CA 1
ATOM 859 C C . VAL A 1 117 ? 4.223 5.534 0.495 1.00 98.25 117 VAL A C 1
ATOM 861 O O . VAL A 1 117 ? 5.320 5.442 1.053 1.00 98.25 117 VAL A O 1
ATOM 864 N N . VAL A 1 118 ? 3.085 5.649 1.181 1.00 97.50 118 VAL A N 1
ATOM 865 C CA . VAL A 1 118 ? 3.036 5.687 2.646 1.00 97.50 118 VAL A CA 1
ATOM 866 C C . VAL A 1 118 ? 2.116 4.623 3.234 1.00 97.50 118 VAL A C 1
ATOM 868 O O . VAL A 1 118 ? 1.065 4.297 2.674 1.00 97.50 118 VAL A O 1
ATOM 871 N N . GLY A 1 119 ? 2.493 4.122 4.412 1.00 95.81 119 GLY A N 1
ATOM 872 C CA . GLY A 1 119 ? 1.682 3.188 5.194 1.00 95.81 119 GLY A CA 1
ATOM 873 C C . GLY A 1 119 ? 2.316 1.824 5.441 1.00 95.81 119 GLY A C 1
ATOM 874 O O . GLY A 1 119 ? 3.429 1.520 5.020 1.00 95.81 119 GLY A O 1
ATOM 875 N N . LEU A 1 120 ? 1.588 0.987 6.173 1.00 95.56 120 LEU A N 1
ATOM 876 C CA . LEU A 1 120 ? 1.940 -0.414 6.377 1.00 95.56 120 LEU A CA 1
ATOM 877 C C . LEU A 1 120 ? 1.297 -1.240 5.267 1.00 95.56 120 LEU A C 1
ATOM 879 O O . LEU A 1 120 ? 0.076 -1.305 5.199 1.00 95.56 120 LEU A O 1
ATOM 883 N N . PHE A 1 121 ? 2.094 -1.894 4.431 1.00 96.88 121 PHE A N 1
ATOM 884 C CA . PHE A 1 121 ? 1.614 -2.786 3.381 1.00 96.88 121 PHE A CA 1
ATOM 885 C C . PHE A 1 121 ? 1.839 -4.235 3.785 1.00 96.88 121 PHE A C 1
ATOM 887 O O . PHE A 1 121 ? 2.958 -4.646 4.098 1.00 96.88 121 PHE A O 1
ATOM 894 N N . TYR A 1 122 ? 0.761 -5.005 3.772 1.00 95.69 122 TYR A N 1
ATOM 895 C CA . TYR A 1 122 ? 0.753 -6.426 4.051 1.00 95.69 122 TYR A CA 1
ATOM 896 C C . TYR A 1 122 ? 0.158 -7.176 2.865 1.00 95.69 122 TYR A C 1
ATOM 898 O O . TYR A 1 122 ? -0.983 -6.908 2.494 1.00 95.69 122 TY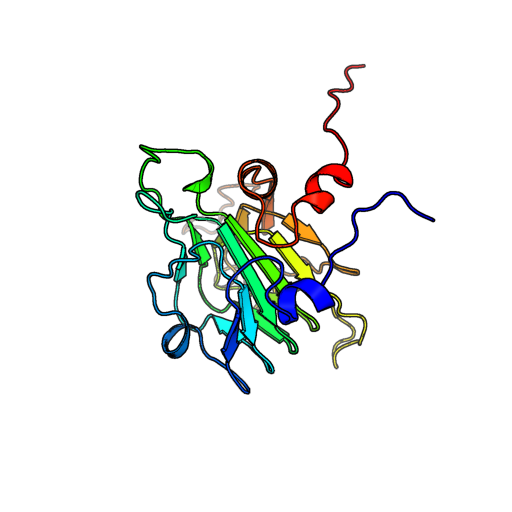R A O 1
ATOM 906 N N . SER A 1 123 ? 0.912 -8.117 2.297 1.00 96.94 123 SER A N 1
ATOM 907 C CA . SER A 1 123 ? 0.405 -9.052 1.288 1.00 96.94 123 SER A CA 1
ATOM 908 C C . SER A 1 123 ? 0.343 -10.466 1.869 1.00 96.94 123 SER A C 1
ATOM 910 O O . SER A 1 123 ? 1.338 -10.983 2.391 1.00 96.94 123 SER A O 1
ATOM 912 N N . GLU A 1 124 ? -0.834 -11.090 1.780 1.00 95.50 124 GLU A N 1
ATOM 913 C CA . GLU A 1 124 ? -1.068 -12.496 2.142 1.00 95.50 124 GLU A CA 1
ATOM 914 C C . GLU A 1 124 ? -0.669 -13.460 1.015 1.00 95.50 124 GLU A C 1
ATOM 916 O O . GLU A 1 124 ? -0.719 -14.677 1.219 1.00 95.50 124 GLU A O 1
ATOM 921 N N . ASP A 1 125 ? -0.262 -12.932 -0.142 1.00 94.75 125 ASP A N 1
ATOM 922 C CA . ASP A 1 125 ? -0.162 -13.720 -1.357 1.00 94.75 125 ASP A CA 1
ATOM 923 C C . ASP A 1 125 ? 0.926 -14.790 -1.268 1.00 94.75 125 ASP A C 1
ATOM 925 O O . ASP A 1 125 ? 2.035 -14.605 -0.745 1.00 94.75 125 ASP A O 1
ATOM 929 N N . ASP A 1 126 ? 0.567 -15.953 -1.780 1.00 93.19 126 ASP A N 1
ATOM 930 C CA . ASP A 1 126 ? 1.405 -17.131 -1.899 1.00 93.19 126 ASP A CA 1
ATOM 931 C C . ASP A 1 126 ? 1.173 -17.915 -3.181 1.00 93.19 126 ASP A C 1
ATOM 933 O O . ASP A 1 126 ? 1.772 -18.979 -3.369 1.00 93.19 126 ASP A O 1
ATOM 937 N N . THR A 1 127 ? 0.344 -17.373 -4.067 1.00 93.19 127 THR A N 1
ATOM 938 C CA . THR A 1 127 ? 0.079 -17.936 -5.375 1.00 93.19 127 T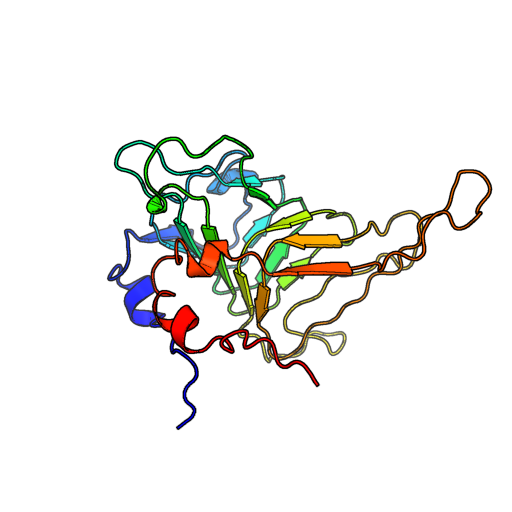HR A CA 1
ATOM 939 C C . THR A 1 127 ? 0.973 -17.240 -6.379 1.00 93.19 127 THR A C 1
ATOM 941 O O . THR A 1 127 ? 1.041 -16.027 -6.447 1.00 93.19 127 THR A O 1
ATOM 944 N N . THR A 1 128 ? 1.719 -18.028 -7.141 1.00 92.88 128 THR A N 1
ATOM 945 C CA . THR A 1 128 ? 2.696 -17.492 -8.084 1.00 92.88 128 THR A CA 1
ATOM 946 C C . THR A 1 128 ? 2.023 -17.019 -9.372 1.00 92.88 128 THR A C 1
ATOM 948 O O . THR A 1 128 ? 1.251 -17.771 -9.967 1.00 92.88 128 THR A O 1
ATOM 951 N N . ASP A 1 129 ? 2.373 -15.815 -9.818 1.00 90.50 129 ASP A N 1
ATOM 952 C CA . ASP A 1 129 ? 1.959 -15.235 -11.093 1.00 90.50 129 ASP A CA 1
ATOM 953 C C . ASP A 1 129 ? 2.590 -15.963 -12.293 1.00 90.50 129 ASP A C 1
ATOM 955 O O . ASP A 1 129 ? 3.497 -16.792 -12.161 1.00 90.50 129 ASP A O 1
ATOM 959 N N . GLY A 1 130 ? 2.155 -15.607 -13.507 1.00 88.56 130 GLY A N 1
ATOM 960 C CA . GLY A 1 130 ? 2.671 -16.185 -14.754 1.00 88.56 130 GLY A CA 1
ATOM 961 C C . GLY A 1 130 ? 4.184 -16.020 -14.967 1.00 88.56 130 GLY A C 1
ATOM 962 O O . GLY A 1 130 ? 4.771 -16.769 -15.745 1.00 88.56 130 GLY A O 1
ATOM 963 N N . ASP A 1 131 ? 4.821 -15.083 -14.264 1.00 89.38 131 ASP A N 1
ATOM 964 C CA . ASP A 1 131 ? 6.259 -14.816 -14.319 1.00 89.38 131 ASP A CA 1
ATOM 965 C C . ASP A 1 131 ? 7.049 -15.361 -13.115 1.00 89.38 131 ASP A C 1
ATOM 967 O O . ASP A 1 131 ? 8.243 -15.089 -12.976 1.00 89.38 131 ASP A O 1
ATOM 971 N N . GLY A 1 132 ? 6.420 -16.156 -12.244 1.00 92.25 132 GLY A N 1
ATOM 972 C CA . GLY A 1 132 ? 7.122 -16.794 -11.131 1.00 92.25 132 GLY A CA 1
ATOM 973 C C . GLY A 1 132 ? 7.210 -15.956 -9.846 1.00 92.25 132 GLY A C 1
ATOM 974 O O . GLY A 1 132 ? 7.895 -16.373 -8.902 1.00 92.25 132 GLY A O 1
ATOM 975 N N . LYS A 1 133 ? 6.551 -14.792 -9.782 1.00 93.12 133 LYS A N 1
ATOM 976 C CA . LYS A 1 133 ? 6.610 -13.850 -8.648 1.00 93.12 133 LYS A CA 1
ATOM 977 C C . LYS A 1 133 ? 5.259 -13.745 -7.928 1.00 93.12 133 LYS A C 1
ATOM 979 O O . LYS A 1 133 ? 4.267 -14.248 -8.432 1.00 93.12 133 LYS A O 1
ATOM 984 N N . TYR A 1 134 ? 5.268 -13.207 -6.707 1.00 95.38 134 TYR A N 1
ATOM 985 C CA . TYR A 1 134 ? 4.087 -12.949 -5.864 1.00 95.38 134 TYR A CA 1
ATOM 986 C C . TYR A 1 134 ? 4.474 -12.086 -4.650 1.00 95.38 134 TYR A C 1
ATOM 988 O O . TYR A 1 134 ? 5.658 -11.978 -4.319 1.00 95.38 134 TYR A O 1
ATOM 996 N N . GLY A 1 135 ? 3.506 -11.522 -3.932 1.00 96.62 135 GLY A N 1
ATOM 997 C CA . GLY A 1 135 ? 3.754 -10.745 -2.712 1.00 96.62 135 GLY A CA 1
ATOM 998 C C . GLY A 1 135 ? 3.805 -9.243 -2.982 1.00 96.62 135 GLY A C 1
ATOM 999 O O . GLY A 1 135 ? 2.801 -8.662 -3.371 1.00 96.62 135 GLY A O 1
ATOM 1000 N N . ILE A 1 136 ? 4.941 -8.583 -2.735 1.00 98.19 136 ILE A N 1
ATOM 1001 C CA . ILE A 1 136 ? 5.110 -7.143 -3.027 1.00 98.19 136 ILE A CA 1
ATOM 1002 C C . ILE A 1 136 ? 6.144 -6.967 -4.134 1.00 98.19 136 ILE A C 1
ATOM 1004 O O . ILE A 1 136 ? 7.222 -7.562 -4.067 1.00 98.19 136 ILE A O 1
ATOM 1008 N N . AR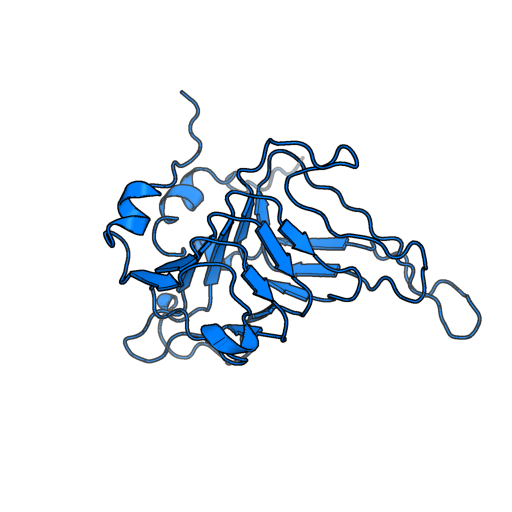G A 1 137 ? 5.815 -6.152 -5.137 1.00 97.62 137 ARG A N 1
ATOM 1009 C CA . ARG A 1 137 ? 6.577 -5.989 -6.378 1.00 97.62 137 ARG A CA 1
ATOM 1010 C C . ARG A 1 137 ? 6.704 -4.507 -6.730 1.00 97.62 137 ARG A C 1
ATOM 1012 O O . ARG A 1 137 ? 5.685 -3.827 -6.815 1.00 97.62 137 ARG A O 1
ATOM 1019 N N . THR A 1 138 ? 7.927 -4.004 -6.915 1.00 96.31 138 THR A N 1
ATOM 1020 C CA . THR A 1 138 ? 8.179 -2.576 -7.225 1.00 96.31 138 THR A CA 1
ATOM 1021 C C . THR A 1 138 ? 8.228 -2.252 -8.716 1.00 96.31 138 THR A C 1
ATOM 1023 O O . THR A 1 138 ? 8.302 -1.071 -9.070 1.00 96.31 138 THR A O 1
ATOM 1026 N N . GLY A 1 139 ? 8.159 -3.293 -9.557 1.00 92.88 139 GLY A N 1
ATOM 1027 C CA . GLY A 1 139 ? 8.142 -3.184 -11.008 1.00 92.88 139 GLY A CA 1
ATOM 1028 C C . GLY A 1 139 ? 9.452 -2.656 -11.593 1.00 92.88 139 GLY A C 1
ATOM 1029 O O . GLY A 1 139 ? 10.327 -2.159 -10.894 1.00 92.88 139 GLY A O 1
ATOM 1030 N N . THR A 1 140 ? 9.583 -2.764 -12.910 1.00 93.94 140 THR A N 1
ATOM 1031 C CA . THR A 1 140 ? 10.603 -2.048 -13.681 1.00 93.94 140 THR A CA 1
ATOM 1032 C C . THR A 1 140 ? 10.154 -1.937 -15.132 1.00 93.94 140 THR A C 1
ATOM 1034 O O . THR A 1 140 ? 9.505 -2.841 -15.663 1.00 93.94 140 THR A O 1
ATOM 1037 N N . THR A 1 141 ? 10.494 -0.829 -15.774 1.00 92.00 141 THR A N 1
ATOM 1038 C CA . THR A 1 141 ? 10.408 -0.647 -17.228 1.00 92.00 141 THR A CA 1
ATOM 1039 C C . THR A 1 141 ? 11.636 -1.209 -17.951 1.00 92.00 141 THR A C 1
ATOM 1041 O O . THR A 1 141 ? 11.603 -1.396 -19.166 1.00 92.00 141 THR A O 1
ATOM 1044 N N . GLY A 1 142 ? 12.707 -1.520 -17.210 1.00 89.06 142 GLY A N 1
ATOM 1045 C CA . GLY A 1 142 ? 14.014 -1.895 -17.744 1.00 89.06 142 GLY A CA 1
ATOM 1046 C C . GLY A 1 142 ? 14.829 -0.712 -18.274 1.00 89.06 142 GLY A C 1
ATOM 1047 O O . GLY A 1 142 ? 15.891 -0.939 -18.855 1.00 89.06 142 GLY A O 1
ATOM 1048 N N . ASP A 1 143 ? 14.346 0.518 -18.087 1.00 85.44 143 ASP A N 1
ATOM 1049 C CA . ASP A 1 143 ? 14.972 1.753 -18.548 1.00 85.44 143 ASP A CA 1
ATOM 1050 C C . ASP A 1 143 ? 15.230 2.691 -17.356 1.00 85.44 143 ASP A C 1
ATOM 1052 O O . ASP A 1 143 ? 14.338 2.972 -16.552 1.00 85.44 143 ASP A O 1
ATOM 1056 N N . LEU A 1 144 ? 16.479 3.156 -17.259 1.00 80.88 144 LEU A N 1
ATOM 1057 C CA . LEU A 1 144 ? 16.985 4.010 -16.185 1.00 80.88 144 LEU A CA 1
ATOM 1058 C C . LEU A 1 144 ? 16.330 5.401 -16.175 1.00 80.88 144 LEU A C 1
ATOM 1060 O O . LEU A 1 144 ? 16.341 6.058 -15.138 1.00 80.88 144 LEU A O 1
ATOM 1064 N N . GLU A 1 145 ? 15.798 5.864 -17.313 1.00 76.44 145 GLU A N 1
ATOM 1065 C CA . GLU A 1 145 ? 15.163 7.184 -17.429 1.00 76.44 145 GLU A CA 1
ATOM 1066 C C . GLU A 1 145 ? 13.692 7.174 -16.991 1.00 76.44 145 GLU A C 1
ATOM 1068 O O . GLU A 1 145 ? 13.166 8.204 -16.562 1.00 76.44 145 GLU A O 1
ATOM 1073 N N . THR A 1 146 ? 13.009 6.030 -17.115 1.00 82.56 146 THR A N 1
ATOM 1074 C CA . THR A 1 146 ? 11.575 5.913 -16.804 1.00 82.56 146 THR A CA 1
ATOM 1075 C C . THR A 1 146 ? 11.287 5.256 -15.464 1.00 82.56 146 THR A C 1
ATOM 1077 O O . THR A 1 146 ? 10.252 5.553 -14.863 1.00 82.56 146 THR A O 1
ATOM 1080 N N . ASP A 1 147 ? 12.183 4.402 -14.968 1.00 89.75 147 ASP A N 1
ATOM 1081 C CA . ASP A 1 147 ? 12.144 3.975 -13.573 1.00 89.75 147 ASP A CA 1
ATOM 1082 C C . ASP A 1 147 ? 12.523 5.166 -12.690 1.00 89.75 147 ASP A C 1
ATOM 1084 O O . ASP A 1 147 ? 13.559 5.792 -12.889 1.00 89.75 147 ASP A O 1
ATOM 1088 N N . VAL A 1 148 ? 11.697 5.491 -11.696 1.00 92.31 148 VAL A N 1
ATOM 1089 C CA . VAL A 1 148 ? 12.029 6.534 -10.712 1.00 92.31 148 VAL A CA 1
ATOM 1090 C C . VAL A 1 148 ? 12.452 5.906 -9.387 1.00 92.31 148 VAL A C 1
ATOM 1092 O O . VAL A 1 148 ? 12.077 4.772 -9.082 1.00 92.31 148 VAL A O 1
ATOM 1095 N N . GLN A 1 149 ? 13.190 6.636 -8.547 1.00 94.75 149 GLN A N 1
ATOM 1096 C CA . GLN A 1 149 ? 13.451 6.191 -7.175 1.00 94.75 149 GLN A CA 1
ATOM 1097 C C . GLN A 1 149 ? 12.129 6.034 -6.404 1.00 94.75 149 GLN A C 1
ATOM 1099 O O . GLN A 1 149 ? 11.301 6.946 -6.394 1.00 94.75 149 GLN A O 1
ATOM 1104 N N . LEU A 1 150 ? 11.941 4.896 -5.727 1.00 96.94 150 LEU A N 1
ATOM 1105 C CA . LEU A 1 150 ? 10.809 4.659 -4.830 1.00 96.94 150 LEU A CA 1
ATOM 1106 C C . LEU A 1 150 ? 11.173 5.012 -3.391 1.00 96.94 150 LEU A C 1
ATOM 1108 O O . LEU A 1 150 ? 12.079 4.415 -2.809 1.00 96.94 150 LEU A O 1
ATOM 1112 N N . ILE A 1 151 ? 10.392 5.893 -2.773 1.00 96.94 151 ILE A N 1
ATOM 1113 C CA . ILE A 1 151 ? 10.443 6.154 -1.336 1.00 96.94 151 ILE A CA 1
ATOM 1114 C C . ILE A 1 151 ? 9.211 5.539 -0.668 1.00 96.94 151 ILE A C 1
ATOM 1116 O O . ILE A 1 151 ? 8.070 5.907 -0.939 1.00 96.94 151 ILE A O 1
ATOM 1120 N N . VAL A 1 152 ? 9.447 4.608 0.250 1.00 96.75 152 VAL A N 1
ATOM 1121 C CA . VAL A 1 152 ? 8.419 3.973 1.075 1.00 96.75 152 VAL A CA 1
ATOM 1122 C C . VAL A 1 152 ? 8.537 4.523 2.490 1.00 96.75 152 VAL A C 1
ATOM 1124 O O . VAL A 1 152 ? 9.434 4.131 3.236 1.00 96.75 152 VAL A O 1
ATOM 1127 N N . ASN A 1 153 ? 7.620 5.404 2.888 1.00 96.00 153 ASN A N 1
ATOM 1128 C CA . ASN A 1 153 ? 7.507 5.857 4.277 1.00 96.00 153 ASN A CA 1
ATOM 1129 C C . ASN A 1 153 ? 6.507 4.958 5.009 1.00 96.00 153 ASN A C 1
ATOM 1131 O O . ASN A 1 153 ? 5.295 5.201 5.036 1.00 96.00 153 ASN A O 1
ATOM 1135 N N . GLY A 1 154 ? 7.009 3.854 5.552 1.00 93.31 154 GLY A N 1
ATOM 1136 C CA . GLY A 1 154 ? 6.154 2.791 6.036 1.00 93.31 154 GLY A CA 1
ATOM 1137 C C . GLY A 1 154 ? 6.865 1.467 6.249 1.00 93.31 154 GLY A C 1
ATOM 1138 O O . GLY A 1 154 ? 8.012 1.408 6.685 1.00 93.31 154 GLY A O 1
ATOM 1139 N N . MET A 1 155 ? 6.149 0.378 5.992 1.00 91.50 155 MET A N 1
ATOM 1140 C CA . MET A 1 155 ? 6.670 -0.970 6.188 1.00 91.50 155 MET A CA 1
ATOM 1141 C C . MET A 1 155 ? 6.040 -1.936 5.194 1.00 91.50 155 MET A C 1
ATOM 1143 O O . MET A 1 155 ? 4.832 -1.896 4.980 1.00 91.50 155 MET A O 1
ATOM 1147 N N . PHE A 1 156 ? 6.852 -2.837 4.650 1.00 94.12 156 PHE A N 1
ATOM 1148 C CA . PHE A 1 156 ? 6.406 -3.964 3.841 1.00 94.12 156 PHE A CA 1
ATOM 1149 C C . PHE A 1 156 ? 6.453 -5.251 4.656 1.00 94.12 156 PHE A C 1
ATOM 1151 O O . PHE A 1 156 ? 7.453 -5.560 5.303 1.00 94.12 156 PHE A O 1
ATOM 1158 N N . ILE A 1 157 ? 5.367 -6.014 4.607 1.00 92.31 157 ILE A N 1
ATOM 1159 C CA . ILE A 1 157 ? 5.256 -7.333 5.215 1.00 92.31 157 ILE A CA 1
ATOM 11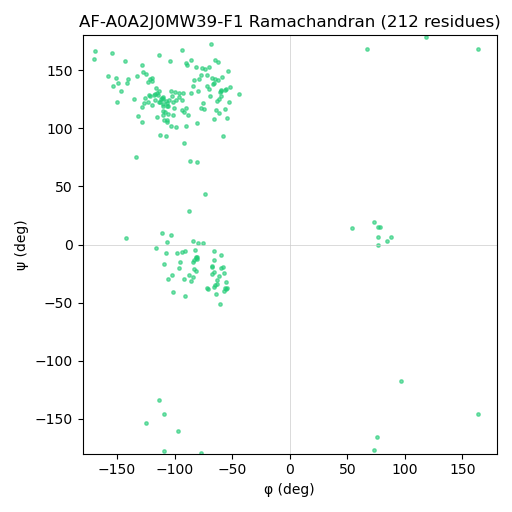60 C C . ILE A 1 157 ? 4.662 -8.270 4.162 1.00 92.31 157 ILE A C 1
ATOM 1162 O O . ILE A 1 157 ? 3.494 -8.166 3.805 1.00 92.31 157 ILE A O 1
ATOM 1166 N N . ALA A 1 158 ? 5.459 -9.205 3.667 1.00 94.62 158 ALA A N 1
ATOM 1167 C CA . ALA A 1 158 ? 5.017 -10.197 2.694 1.00 94.62 158 ALA A CA 1
ATOM 1168 C C . ALA A 1 158 ? 5.883 -11.453 2.798 1.00 94.62 158 ALA A C 1
ATOM 1170 O O . ALA A 1 158 ? 6.971 -11.425 3.377 1.00 94.62 158 ALA A O 1
ATOM 1171 N N . LYS A 1 159 ? 5.424 -12.559 2.205 1.00 92.81 159 LYS A N 1
ATOM 1172 C CA . LYS A 1 159 ? 6.250 -13.771 2.063 1.00 92.81 159 LYS A CA 1
ATOM 1173 C C . LYS A 1 159 ? 7.457 -13.533 1.152 1.00 92.81 159 LYS A C 1
ATOM 1175 O O . LYS A 1 159 ? 8.514 -14.116 1.384 1.00 92.81 159 LYS A O 1
ATOM 1180 N N . LYS A 1 160 ? 7.292 -12.696 0.125 1.00 95.81 160 LYS A N 1
ATOM 1181 C C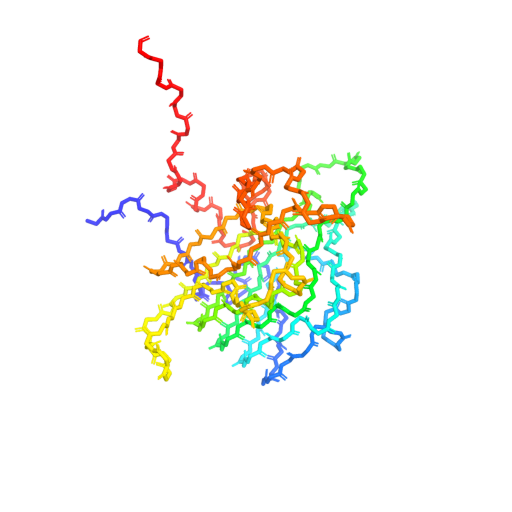A . LYS A 1 160 ? 8.348 -12.266 -0.791 1.00 95.81 160 LYS A CA 1
ATOM 1182 C C . LYS A 1 160 ? 8.187 -10.790 -1.131 1.00 95.81 160 LYS A C 1
ATOM 1184 O O . LYS A 1 160 ? 7.070 -10.296 -1.268 1.00 95.81 160 LYS A O 1
ATOM 1189 N N . ILE A 1 161 ? 9.323 -10.114 -1.249 1.00 96.81 161 ILE A N 1
ATOM 1190 C CA . ILE A 1 161 ? 9.427 -8.724 -1.683 1.00 96.81 161 ILE A CA 1
ATOM 1191 C C . ILE A 1 161 ? 10.416 -8.716 -2.846 1.00 96.81 161 ILE A C 1
ATOM 1193 O O . ILE A 1 161 ? 11.548 -9.176 -2.693 1.00 96.81 161 ILE A O 1
ATOM 1197 N N . TYR A 1 162 ? 9.966 -8.234 -3.997 1.00 96.81 162 TYR A N 1
ATOM 1198 C CA . TYR A 1 162 ? 10.753 -8.095 -5.212 1.00 96.81 162 TYR A CA 1
ATOM 1199 C C . TYR A 1 162 ? 11.049 -6.609 -5.424 1.00 96.81 162 TYR A C 1
ATOM 1201 O O . TYR A 1 162 ? 10.150 -5.837 -5.754 1.00 96.81 162 TYR A O 1
ATOM 1209 N N . LEU A 1 163 ? 12.307 -6.234 -5.181 1.00 95.50 163 LEU A N 1
ATOM 1210 C CA . LEU A 1 163 ? 12.860 -4.920 -5.510 1.00 95.50 163 LEU A CA 1
ATOM 1211 C C . LEU A 1 163 ? 13.432 -5.023 -6.922 1.00 95.50 163 LEU A C 1
ATOM 1213 O O . LEU A 1 163 ? 14.436 -5.704 -7.136 1.00 95.50 163 LEU A O 1
ATOM 1217 N N . GLU A 1 164 ? 12.691 -4.499 -7.887 1.00 94.62 164 GLU A N 1
ATOM 1218 C CA . GLU A 1 164 ? 12.902 -4.756 -9.311 1.00 94.62 164 GLU A CA 1
ATOM 1219 C C . GLU A 1 164 ? 13.449 -3.542 -10.059 1.00 94.62 164 GLU A C 1
ATOM 1221 O O . GLU A 1 164 ? 13.958 -3.726 -11.165 1.00 94.62 164 GLU A O 1
ATOM 1226 N N . ARG A 1 165 ? 13.357 -2.336 -9.483 1.00 92.44 165 ARG A N 1
ATOM 1227 C CA . ARG A 1 165 ? 13.656 -1.099 -10.203 1.00 92.44 165 ARG A CA 1
ATOM 1228 C C . ARG A 1 165 ? 15.128 -0.996 -10.543 1.00 92.44 165 ARG A C 1
ATOM 1230 O O . ARG A 1 165 ? 16.007 -1.336 -9.750 1.00 92.44 165 ARG A O 1
ATOM 1237 N N . VAL A 1 166 ? 15.384 -0.443 -11.718 1.00 87.94 166 VAL A N 1
ATOM 1238 C CA . VAL A 1 166 ? 16.720 -0.050 -12.145 1.00 87.94 166 VAL A CA 1
ATOM 1239 C C . VAL A 1 166 ? 16.732 1.466 -12.242 1.00 87.94 166 VAL A C 1
ATOM 1241 O O . VAL A 1 166 ? 16.323 2.044 -13.235 1.00 87.94 166 VAL A O 1
ATOM 1244 N N . TRP A 1 167 ? 17.157 2.127 -11.171 1.00 86.75 167 TRP A N 1
ATOM 1245 C CA . TRP A 1 167 ? 17.279 3.582 -11.132 1.00 86.75 167 TRP A CA 1
ATOM 1246 C C . TRP A 1 167 ? 18.714 3.976 -10.817 1.00 86.75 167 TRP A C 1
ATOM 1248 O O . TRP A 1 167 ? 19.385 3.332 -10.007 1.00 86.75 167 TRP A O 1
ATOM 1258 N N . ILE A 1 168 ? 19.160 5.049 -11.456 1.00 83.19 168 ILE A N 1
ATOM 1259 C CA . ILE A 1 168 ? 20.415 5.720 -11.157 1.00 83.19 168 ILE A CA 1
ATOM 1260 C C . ILE A 1 168 ? 20.197 7.224 -11.288 1.00 83.19 168 ILE A C 1
ATOM 1262 O O . ILE A 1 168 ? 19.509 7.680 -12.201 1.00 83.19 168 ILE A O 1
ATOM 1266 N N . ASP A 1 169 ? 20.772 7.998 -10.375 1.00 83.38 169 ASP A N 1
ATOM 1267 C CA . ASP A 1 169 ? 20.756 9.453 -10.479 1.00 83.38 169 ASP A CA 1
ATOM 1268 C C . ASP A 1 169 ? 21.849 9.884 -11.454 1.00 83.38 169 ASP A C 1
ATOM 1270 O O . ASP A 1 169 ? 23.030 9.827 -11.113 1.00 83.38 169 ASP A O 1
ATOM 1274 N N . VAL A 1 170 ? 21.478 10.265 -12.674 1.00 83.75 170 VAL A N 1
ATOM 1275 C CA . VAL A 1 170 ? 22.411 10.770 -13.688 1.00 83.75 170 VAL A CA 1
ATOM 1276 C C . VAL A 1 170 ? 22.034 12.185 -14.096 1.00 83.75 170 VAL A C 1
ATOM 1278 O O . VAL A 1 170 ? 20.858 12.519 -14.238 1.00 83.75 170 VAL A O 1
ATOM 1281 N N . ASP A 1 171 ? 23.037 13.036 -14.295 1.00 83.06 171 ASP A N 1
ATOM 1282 C CA . ASP A 1 171 ? 22.807 14.367 -14.844 1.00 83.06 171 ASP A CA 1
ATOM 1283 C C . ASP A 1 171 ? 22.573 14.337 -16.362 1.00 83.06 171 ASP A C 1
ATOM 1285 O O . ASP A 1 171 ? 22.619 13.303 -17.030 1.00 83.06 171 ASP A O 1
ATOM 1289 N N . GLN A 1 172 ? 22.368 15.523 -16.937 1.00 81.69 172 GLN A N 1
ATOM 1290 C CA . GLN A 1 172 ? 22.197 15.723 -18.378 1.00 81.69 172 GLN A CA 1
ATOM 1291 C C . GLN A 1 172 ? 23.397 15.273 -19.242 1.00 81.69 172 GLN A C 1
ATOM 1293 O O . GLN A 1 172 ? 23.293 15.293 -20.469 1.00 81.69 172 GLN A O 1
ATOM 1298 N N . PHE A 1 173 ? 24.538 14.919 -18.639 1.00 84.19 173 PHE A N 1
ATOM 1299 C CA . PHE A 1 173 ? 25.732 14.406 -19.313 1.00 84.19 173 PHE A CA 1
ATOM 1300 C C . PHE A 1 173 ? 25.934 12.898 -19.094 1.00 84.19 173 PHE A C 1
ATOM 1302 O O . PHE A 1 173 ? 26.899 12.335 -19.614 1.00 84.19 173 PHE A O 1
ATOM 1309 N N . GLY A 1 174 ? 25.017 12.235 -18.380 1.00 81.81 174 GLY A N 1
ATOM 1310 C CA . GLY A 1 174 ? 25.118 10.820 -18.036 1.00 81.81 174 GLY A CA 1
ATOM 1311 C C . GLY A 1 174 ? 26.100 10.542 -16.895 1.00 81.81 174 GLY A C 1
ATOM 1312 O O . GLY A 1 174 ? 26.499 9.391 -16.713 1.00 81.81 174 GLY A O 1
ATOM 1313 N N . GLU A 1 175 ? 26.517 11.566 -16.143 1.00 84.56 175 GLU A N 1
ATOM 1314 C CA . GLU A 1 175 ? 27.372 11.394 -14.970 1.00 84.56 175 GLU A CA 1
ATOM 1315 C C . GLU A 1 175 ? 26.524 11.101 -13.735 1.00 84.56 175 GLU A C 1
ATOM 1317 O O . GLU A 1 175 ? 25.574 11.826 -13.430 1.00 84.56 175 GLU A O 1
ATOM 1322 N N . VAL A 1 176 ? 26.897 10.046 -13.006 1.00 84.25 176 VAL A N 1
ATOM 1323 C CA . VAL A 1 176 ? 26.215 9.628 -11.777 1.00 84.25 176 VAL A CA 1
ATOM 1324 C C . VAL A 1 176 ? 26.353 10.722 -10.718 1.00 84.25 176 VAL A C 1
ATOM 1326 O O . VAL A 1 176 ? 27.458 11.018 -10.267 1.00 84.25 176 VAL A O 1
ATOM 1329 N N . GLN A 1 177 ? 25.229 11.318 -10.326 1.00 85.31 177 GLN A N 1
ATOM 1330 C CA . GLN A 1 177 ? 25.152 12.380 -9.320 1.00 85.31 177 GLN A CA 1
ATOM 1331 C C . GLN A 1 177 ? 25.029 11.829 -7.899 1.00 85.31 177 GLN A C 1
ATOM 1333 O O . GLN A 1 177 ? 25.420 12.498 -6.940 1.00 85.31 177 GLN A O 1
ATOM 1338 N N . SER A 1 178 ? 24.487 10.619 -7.752 1.00 81.00 178 SER A N 1
ATOM 1339 C CA . SER A 1 178 ? 24.187 10.033 -6.452 1.00 81.00 178 SER A CA 1
ATOM 1340 C C . SER A 1 178 ? 24.207 8.507 -6.495 1.00 81.00 178 SER A C 1
ATOM 1342 O O . SER A 1 178 ? 23.623 7.892 -7.384 1.00 81.00 178 SER A O 1
ATOM 1344 N N . ASP A 1 179 ? 24.822 7.898 -5.479 1.00 82.50 179 ASP A N 1
ATOM 1345 C CA . ASP A 1 179 ? 24.841 6.444 -5.248 1.00 82.50 179 ASP A CA 1
ATOM 1346 C C . ASP A 1 179 ? 23.625 5.982 -4.423 1.00 82.50 179 ASP A C 1
ATOM 1348 O O . ASP A 1 179 ? 23.686 5.043 -3.622 1.00 82.50 179 ASP A O 1
ATOM 1352 N N . GLU A 1 180 ? 22.508 6.694 -4.538 1.00 88.38 180 GLU A N 1
ATOM 1353 C CA . GLU A 1 180 ? 21.306 6.334 -3.809 1.00 88.38 180 GLU A CA 1
ATOM 1354 C C . GLU A 1 180 ? 20.658 5.056 -4.371 1.00 88.38 180 GLU A C 1
ATOM 1356 O O . GLU A 1 180 ? 20.689 4.810 -5.576 1.00 88.38 180 GLU A O 1
ATOM 1361 N N . PRO A 1 181 ? 20.042 4.220 -3.515 1.00 90.62 181 PRO A N 1
ATOM 1362 C CA . PRO A 1 181 ? 19.361 3.021 -3.983 1.00 90.62 181 PRO A CA 1
ATOM 1363 C C . PRO A 1 181 ? 18.083 3.374 -4.755 1.00 90.62 181 PRO A C 1
ATOM 1365 O O . PRO A 1 181 ? 17.432 4.383 -4.467 1.00 90.62 181 PRO A O 1
ATOM 1368 N N . ALA A 1 182 ? 17.694 2.494 -5.683 1.00 92.44 182 ALA A N 1
ATOM 1369 C CA . ALA A 1 182 ? 16.452 2.610 -6.446 1.00 92.44 182 ALA A CA 1
ATOM 1370 C C . ALA A 1 182 ? 15.203 2.536 -5.552 1.00 92.44 182 ALA A C 1
ATOM 1372 O O . ALA A 1 182 ? 14.204 3.198 -5.827 1.00 92.44 182 ALA A O 1
ATOM 1373 N N . GLU A 1 183 ? 15.273 1.798 -4.442 1.00 95.06 183 GLU A N 1
ATOM 1374 C CA . GLU A 1 183 ? 14.222 1.747 -3.432 1.00 95.06 183 GLU A CA 1
ATOM 1375 C C . GLU A 1 183 ? 14.747 2.081 -2.033 1.00 95.06 183 GLU A C 1
ATOM 1377 O O . GLU A 1 183 ? 15.669 1.455 -1.503 1.00 95.06 183 GLU A O 1
ATOM 1382 N N . LYS A 1 184 ? 14.098 3.054 -1.392 1.00 94.88 184 LYS A N 1
ATOM 1383 C CA . LYS A 1 184 ? 14.339 3.467 -0.011 1.00 94.88 184 LYS A CA 1
ATOM 1384 C C . LYS A 1 184 ? 13.126 3.134 0.840 1.00 94.88 184 LYS A C 1
ATOM 1386 O O . LYS A 1 184 ? 12.031 3.620 0.577 1.00 94.88 184 LYS A O 1
ATOM 1391 N N . ILE A 1 185 ? 13.324 2.352 1.896 1.00 94.56 185 ILE A N 1
ATOM 1392 C CA . ILE A 1 185 ? 12.258 1.997 2.839 1.00 94.56 185 ILE A CA 1
ATOM 1393 C C . ILE A 1 185 ? 12.595 2.588 4.205 1.00 94.56 185 ILE A C 1
ATOM 1395 O O . ILE A 1 185 ? 13.523 2.140 4.880 1.00 94.56 185 ILE A O 1
ATOM 1399 N N . PHE A 1 186 ? 11.827 3.593 4.613 1.00 92.56 186 PHE A N 1
ATOM 1400 C CA . PHE A 1 186 ? 11.933 4.238 5.913 1.00 92.56 186 PHE A CA 1
ATOM 1401 C C . PHE A 1 186 ? 10.834 3.726 6.827 1.00 92.56 186 PHE A C 1
ATOM 1403 O O . PHE A 1 186 ? 9.650 3.874 6.531 1.00 92.56 186 PHE A O 1
ATOM 1410 N N . PHE A 1 187 ? 11.225 3.164 7.970 1.00 88.62 187 PHE A N 1
ATOM 1411 C CA . PHE A 1 187 ? 10.260 2.739 8.972 1.00 88.62 187 PHE A CA 1
ATOM 1412 C C . PHE A 1 187 ? 9.529 3.950 9.565 1.00 88.62 187 PHE A C 1
ATOM 1414 O O . PHE A 1 187 ? 10.098 4.716 10.346 1.00 88.62 187 PHE A O 1
ATOM 1421 N N . ASP A 1 188 ? 8.255 4.100 9.213 1.00 85.75 188 ASP A N 1
ATOM 1422 C CA . ASP A 1 188 ? 7.397 5.148 9.754 1.00 85.75 188 ASP A CA 1
ATOM 1423 C C . ASP A 1 188 ? 6.710 4.684 11.052 1.00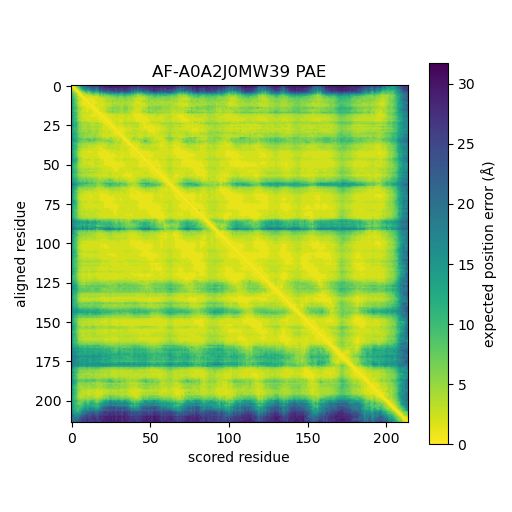 85.75 188 ASP A C 1
ATOM 1425 O O . ASP A 1 188 ? 5.820 3.827 11.062 1.00 85.75 188 ASP A O 1
ATOM 1429 N N . GLY A 1 189 ? 7.101 5.299 12.173 1.00 84.31 189 GLY A N 1
ATOM 1430 C CA . GLY A 1 189 ? 6.565 5.013 13.506 1.00 84.31 189 GLY A CA 1
ATOM 1431 C C . GLY A 1 189 ? 5.084 5.364 13.701 1.00 84.31 189 GLY A C 1
ATOM 1432 O O . GLY A 1 189 ? 4.524 5.033 14.748 1.00 84.31 189 GLY A O 1
ATOM 1433 N N . ARG A 1 190 ? 4.415 5.992 12.722 1.00 87.75 190 ARG A N 1
ATOM 1434 C CA . ARG A 1 190 ? 2.976 6.313 12.776 1.00 87.75 190 ARG A CA 1
ATOM 1435 C C . ARG A 1 190 ? 2.098 5.096 13.042 1.00 87.75 190 ARG A C 1
ATOM 1437 O O . ARG A 1 190 ? 1.164 5.208 13.826 1.00 87.75 190 ARG A O 1
ATOM 1444 N N . ALA A 1 191 ? 2.429 3.937 12.469 1.00 83.75 191 ALA A N 1
ATOM 1445 C CA . ALA A 1 191 ? 1.674 2.700 12.693 1.00 83.75 191 ALA A CA 1
ATOM 1446 C C . ALA A 1 191 ? 1.785 2.168 14.138 1.00 83.75 191 ALA A C 1
ATOM 1448 O O . ALA A 1 191 ? 0.954 1.373 14.567 1.00 83.75 191 ALA A O 1
ATOM 1449 N N . ILE A 1 192 ? 2.796 2.607 14.899 1.00 85.25 192 ILE A N 1
ATOM 1450 C CA . ILE A 1 192 ? 2.926 2.323 16.336 1.00 85.25 192 ILE A CA 1
ATOM 1451 C C . ILE A 1 192 ? 2.251 3.427 17.159 1.00 85.25 192 ILE A C 1
ATOM 1453 O O . ILE A 1 192 ? 1.553 3.130 18.125 1.00 85.25 192 ILE A O 1
ATOM 1457 N N . ALA A 1 193 ? 2.464 4.696 16.794 1.00 87.19 193 ALA A N 1
ATOM 1458 C CA . ALA A 1 193 ? 1.970 5.849 17.547 1.00 87.19 193 ALA A CA 1
ATOM 1459 C C . ALA A 1 193 ? 0.446 6.033 17.444 1.00 87.19 193 ALA A C 1
ATOM 1461 O O . ALA A 1 193 ? -0.200 6.380 18.431 1.00 87.19 193 ALA A O 1
ATOM 1462 N N . ASN A 1 194 ? -0.126 5.787 16.265 1.00 90.50 194 ASN A N 1
ATOM 1463 C CA . ASN A 1 194 ? -1.561 5.804 16.006 1.00 90.50 194 ASN A CA 1
ATOM 1464 C C . ASN A 1 194 ? -1.954 4.559 15.194 1.00 90.50 194 ASN A C 1
ATOM 1466 O O . ASN A 1 194 ? -2.158 4.656 13.982 1.00 90.50 194 ASN A O 1
ATOM 1470 N N . PRO A 1 195 ? -2.008 3.377 15.833 1.00 90.50 195 PRO A N 1
ATOM 1471 C CA . PRO A 1 195 ? -2.189 2.124 15.122 1.00 90.50 195 PRO A CA 1
ATOM 1472 C C . PRO A 1 195 ? -3.509 2.114 14.341 1.00 90.50 195 PRO A C 1
ATOM 1474 O O . PRO A 1 195 ? -4.557 2.451 14.908 1.00 90.50 195 PRO A O 1
ATOM 1477 N N . PRO A 1 196 ? -3.482 1.693 13.065 1.00 91.88 196 PRO A N 1
ATOM 1478 C CA . PRO A 1 196 ? -4.688 1.442 12.295 1.00 91.88 196 PRO A CA 1
ATOM 1479 C C . PRO A 1 196 ? -5.650 0.480 13.013 1.00 91.88 196 PRO A C 1
ATOM 1481 O O . PRO A 1 196 ? -5.203 -0.403 13.761 1.00 91.88 196 PRO A O 1
ATOM 1484 N N . PRO A 1 197 ? -6.972 0.625 12.808 1.00 91.06 197 PRO A N 1
ATOM 1485 C CA . PRO A 1 197 ? -7.976 -0.296 13.331 1.00 91.06 197 PRO A CA 1
ATOM 1486 C C . PRO A 1 197 ? -7.579 -1.767 13.143 1.00 91.06 197 PRO A C 1
ATOM 1488 O O . PRO A 1 197 ? -7.198 -2.180 12.051 1.00 91.06 197 PRO A O 1
ATOM 1491 N N . GLY A 1 198 ? -7.651 -2.565 14.214 1.00 84.62 198 GLY A N 1
ATOM 1492 C CA . GLY A 1 198 ? -7.319 -3.999 14.204 1.00 84.62 198 GLY A CA 1
ATOM 1493 C C . GLY A 1 198 ? -5.825 -4.349 14.197 1.00 84.62 198 GLY A C 1
ATOM 1494 O O . GLY A 1 198 ? -5.496 -5.532 14.235 1.00 84.62 198 GLY A O 1
ATOM 1495 N N . LEU A 1 199 ? -4.923 -3.357 14.199 1.00 84.19 199 LEU A N 1
ATOM 1496 C CA . LEU A 1 199 ? -3.467 -3.560 14.204 1.00 84.19 199 LEU A CA 1
ATOM 1497 C C . LEU A 1 199 ? -2.780 -3.156 15.522 1.00 84.19 199 LEU A C 1
ATOM 1499 O O . LEU A 1 199 ? -1.552 -3.159 15.609 1.00 84.19 199 LEU A O 1
ATOM 1503 N N . SER A 1 200 ? -3.533 -2.867 16.587 1.00 79.00 200 SER A N 1
ATOM 1504 C CA . SER A 1 200 ? -2.959 -2.489 17.891 1.00 79.00 200 SER A CA 1
ATOM 1505 C C . SER A 1 200 ? -1.970 -3.523 18.444 1.00 79.00 200 SER A C 1
ATOM 1507 O O . SER A 1 200 ? -0.993 -3.160 19.098 1.00 79.00 200 SER A O 1
ATOM 1509 N N . ASP A 1 201 ? -2.189 -4.808 18.156 1.00 71.38 201 ASP A N 1
ATOM 1510 C CA . ASP A 1 201 ? -1.337 -5.904 18.624 1.00 71.38 201 ASP A CA 1
ATOM 1511 C C . ASP A 1 201 ? -0.103 -6.157 17.744 1.00 71.38 201 ASP A C 1
ATOM 1513 O O . ASP A 1 201 ? 0.846 -6.786 18.215 1.00 71.38 201 ASP A O 1
ATOM 1517 N N . ILE A 1 202 ? -0.047 -5.624 16.515 1.00 67.81 202 ILE A N 1
ATOM 1518 C CA . ILE A 1 202 ? 1.157 -5.713 15.668 1.00 67.81 202 ILE A CA 1
ATOM 1519 C C . ILE A 1 202 ? 2.331 -4.972 16.315 1.00 67.81 202 ILE A C 1
ATOM 1521 O O . ILE A 1 202 ? 3.460 -5.458 16.267 1.00 67.81 202 ILE A O 1
ATOM 1525 N N . SER A 1 203 ? 2.064 -3.877 17.034 1.00 61.19 203 SER A N 1
ATOM 1526 C CA . SER A 1 203 ? 3.080 -3.152 17.814 1.00 61.19 203 SER A CA 1
ATOM 1527 C C . SER A 1 203 ? 3.799 -4.024 18.858 1.00 61.19 203 SER A C 1
ATOM 1529 O O . SER A 1 203 ? 4.942 -3.742 19.207 1.00 61.19 203 SER A O 1
ATOM 1531 N N . LYS A 1 204 ? 3.168 -5.112 19.328 1.00 64.81 204 LYS A N 1
ATOM 1532 C CA . LYS A 1 204 ? 3.752 -6.061 20.293 1.00 64.81 204 LYS A CA 1
ATOM 1533 C C . LYS A 1 204 ? 4.645 -7.114 19.632 1.00 64.81 204 LYS A C 1
ATOM 1535 O O . LYS A 1 204 ? 5.443 -7.741 20.323 1.00 64.81 204 LYS A O 1
ATOM 1540 N N . GLY A 1 205 ? 4.460 -7.349 18.331 1.00 59.44 205 GLY A N 1
ATOM 1541 C CA . GLY A 1 205 ? 5.213 -8.327 17.543 1.00 59.44 205 GLY A CA 1
ATOM 1542 C C . GLY A 1 205 ? 6.400 -7.731 16.786 1.00 59.44 205 GLY A C 1
ATOM 1543 O O . GLY A 1 205 ? 7.262 -8.484 16.336 1.00 59.44 205 GLY A O 1
ATOM 1544 N N . LEU A 1 206 ? 6.460 -6.403 16.648 1.00 62.44 206 LEU A N 1
ATOM 1545 C CA . LEU A 1 206 ? 7.622 -5.733 16.074 1.00 62.44 206 LEU A CA 1
ATOM 1546 C C . LEU A 1 206 ? 8.835 -5.915 17.000 1.00 62.44 206 LEU A C 1
ATOM 1548 O O . LEU A 1 206 ? 8.685 -5.815 18.223 1.00 62.44 206 LEU A O 1
ATOM 1552 N N . PRO A 1 207 ? 10.039 -6.177 16.455 1.00 51.00 207 PRO A N 1
ATOM 1553 C CA . PRO A 1 207 ? 11.253 -6.171 17.254 1.00 51.00 207 PRO A CA 1
ATOM 1554 C C . PRO A 1 207 ? 11.329 -4.847 18.010 1.00 51.00 207 PRO A C 1
ATOM 1556 O O . PRO A 1 207 ? 11.304 -3.775 17.406 1.00 51.00 207 PRO A O 1
ATOM 1559 N N . VAL A 1 208 ? 11.412 -4.909 19.339 1.00 50.19 208 VAL A N 1
ATOM 1560 C CA . VAL A 1 208 ? 11.740 -3.720 20.123 1.00 50.19 208 VAL A CA 1
ATOM 1561 C C . VAL A 1 208 ? 13.129 -3.308 19.654 1.00 50.19 208 VAL A C 1
ATOM 1563 O O . VAL A 1 208 ? 14.076 -4.067 19.863 1.00 50.19 208 VAL A O 1
ATOM 1566 N N . MET A 1 209 ? 13.245 -2.158 18.986 1.00 39.66 209 MET A N 1
ATOM 1567 C CA . MET A 1 209 ? 14.532 -1.569 18.620 1.00 39.66 209 MET A CA 1
ATOM 1568 C C . MET A 1 209 ? 15.322 -1.362 19.918 1.00 39.66 209 MET A C 1
ATOM 1570 O O . MET A 1 209 ? 15.137 -0.378 20.630 1.00 39.66 209 MET A O 1
ATOM 1574 N N . ARG A 1 210 ? 16.146 -2.343 20.286 1.00 41.28 210 ARG A N 1
ATOM 1575 C CA . ARG A 1 210 ? 17.141 -2.208 21.340 1.00 41.28 210 ARG A CA 1
ATOM 1576 C C . ARG A 1 210 ? 18.412 -1.795 20.638 1.00 41.28 210 ARG A C 1
ATOM 1578 O O . ARG A 1 210 ? 18.938 -2.548 19.827 1.00 41.28 210 ARG A O 1
ATOM 1585 N N . GLU A 1 211 ? 18.873 -0.593 20.937 1.00 37.78 211 GLU A N 1
ATOM 1586 C CA . GLU A 1 211 ? 20.222 -0.170 20.598 1.00 37.78 211 GLU A CA 1
ATOM 1587 C C . GLU A 1 211 ? 21.197 -1.209 21.175 1.00 37.78 211 GLU A C 1
ATOM 1589 O O . GLU A 1 211 ? 21.327 -1.345 22.392 1.00 37.78 211 GLU A O 1
ATOM 1594 N N . ILE A 1 212 ? 21.824 -2.003 20.306 1.00 34.66 212 ILE A N 1
ATOM 1595 C CA . ILE A 1 212 ? 22.921 -2.891 20.682 1.00 34.66 212 ILE A CA 1
ATOM 1596 C C . ILE A 1 212 ? 24.186 -2.145 20.282 1.00 34.66 212 ILE A C 1
ATOM 1598 O O . ILE A 1 212 ? 24.523 -2.074 19.101 1.00 34.66 212 ILE A O 1
ATOM 1602 N N . ARG A 1 213 ? 24.849 -1.524 21.257 1.00 30.02 213 ARG A N 1
ATOM 1603 C CA . ARG A 1 213 ? 26.218 -1.040 21.066 1.00 30.02 213 ARG A CA 1
ATOM 1604 C C . ARG A 1 213 ? 27.179 -2.205 21.328 1.00 30.02 213 ARG A C 1
ATOM 1606 O O . ARG A 1 213 ? 26.942 -2.929 22.299 1.00 30.02 213 ARG A O 1
ATOM 1613 N N . PRO A 1 214 ? 28.213 -2.406 20.496 1.00 44.09 214 PRO A N 1
ATOM 1614 C CA . PRO A 1 214 ? 29.393 -3.163 20.899 1.00 44.09 214 PRO A CA 1
ATOM 1615 C C . PRO A 1 214 ? 30.054 -2.543 22.136 1.00 44.09 214 PRO A C 1
ATOM 1617 O O . PRO A 1 214 ? 30.013 -1.294 22.262 1.00 44.09 214 PRO A O 1
#

Secondary structure (DSSP, 8-state):
---PPP--HHHHHTTSSS-EEEE-SSEEHHHHT-SEEE-TT-EEEESS-EEE-S-EEEEPP-TT--SEEEEEESS-EEE-S-EEE--PPP-S-GGGS-EEEEEESS-EEE-TT--EEEEEEEE---SPPTTS--SEE----S-TTTSPPEEEEEEEE-S-EE------EE-TTS-EEE---SEEEE--THHHHS--TT-TTHHHHS--------

Radius of gyration: 17.69 Å; Cα contacts (8 Å, |Δi|>4): 575; chains: 1; bounding box: 47×42×41 Å

Solvent-accessible surface area (backbone atoms only — not comparable to full-atom values): 11099 Å² total; per-residue (Å²): 135,78,83,57,47,69,67,53,62,71,44,44,78,68,38,75,46,29,60,66,49,78,44,82,46,72,43,42,29,59,81,75,52,36,52,69,30,74,34,58,31,26,30,40,38,30,65,17,33,39,33,26,78,38,49,31,33,35,29,52,28,54,95,95,34,29,6,11,10,23,38,35,28,63,22,37,38,40,33,65,32,34,34,42,67,52,86,71,81,85,86,78,61,64,52,21,42,49,17,46,31,40,43,25,47,24,36,36,41,32,38,27,72,24,45,38,39,57,30,38,40,34,24,66,22,82,64,67,45,100,85,74,48,52,4,36,35,39,36,54,78,88,37,52,88,64,17,43,51,30,38,33,49,17,47,83,46,49,83,35,75,46,88,54,52,50,34,63,44,54,47,101,84,69,48,76,76,47,94,61,67,27,68,44,80,40,80,47,62,42,53,63,72,20,41,18,46,56,38,67,48,41,60,72,38,49,80,78,88,67,89,80,78,133

pLDDT: mean 88.44, std 13.64, range [30.02, 98.69]